Protein AF-A0A377LV24-F1 (afdb_monomer_lite)

Foldseek 3Di:
DDEDEEAEEAEEDEAEAVGEYEYHPLDAYEYEYAEEYEYYAAGEYEKEDELVLGIHAYHYAAEYEYDLNYEYEYDYPDDPVSHDAFRKHWHYFHNNFYHDDYVFYDYPDPFKDWTWDDDRGTIMIGIGGDPPPPPPVPDDDDDDPDDDDDDDDDDDDDDDDDDDDDDDDDDDDDDDDDDDDDDDDDDDDDDDDDDDDDDDDDDDDDDD

InterPro domains:
  IPR006315 Outer membrane autotransporter barrel domain [TIGR01414] (26-132)

Structure (mmCIF, N/CA/C/O backbone):
data_AF-A0A377LV24-F1
#
_entry.id   AF-A0A377LV24-F1
#
loop_
_atom_site.group_PDB
_atom_site.id
_atom_site.type_symbol
_atom_site.label_atom_id
_atom_site.label_alt_id
_atom_site.label_comp_id
_atom_site.label_asym_id
_atom_site.label_entity_id
_atom_site.label_seq_id
_atom_site.pdbx_PDB_ins_code
_atom_site.Cartn_x
_atom_site.Cartn_y
_atom_site.Cartn_z
_atom_site.occupancy
_atom_site.B_iso_or_equiv
_atom_site.auth_seq_id
_atom_site.auth_comp_id
_atom_site.auth_asym_id
_atom_site.auth_atom_id
_atom_site.pdbx_PDB_model_num
ATOM 1 N N . MET A 1 1 ? 16.898 10.326 4.734 1.00 45.00 1 MET A N 1
ATOM 2 C CA . MET A 1 1 ? 15.987 9.263 4.260 1.00 45.00 1 MET A CA 1
ATOM 3 C C . MET A 1 1 ? 15.078 9.883 3.214 1.00 45.00 1 MET A C 1
ATOM 5 O O . MET A 1 1 ? 14.599 10.981 3.460 1.00 45.00 1 MET A O 1
ATOM 9 N N . ALA A 1 2 ? 14.928 9.274 2.038 1.00 41.06 2 ALA A N 1
ATOM 10 C CA . ALA A 1 2 ? 14.055 9.804 0.990 1.00 41.06 2 ALA A CA 1
ATOM 11 C C . ALA A 1 2 ? 12.658 9.187 1.145 1.00 41.06 2 ALA A C 1
ATOM 13 O O . ALA A 1 2 ? 12.525 7.968 1.090 1.00 41.06 2 ALA A O 1
ATOM 14 N N . ARG A 1 3 ? 11.644 10.030 1.363 1.00 51.06 3 ARG A N 1
ATOM 15 C CA . ARG A 1 3 ? 10.220 9.673 1.339 1.00 51.06 3 ARG A CA 1
ATOM 16 C C . ARG A 1 3 ? 9.642 10.255 0.058 1.00 51.06 3 ARG A C 1
ATOM 18 O O . ARG A 1 3 ? 9.762 11.456 -0.168 1.00 51.06 3 ARG A O 1
ATOM 25 N N . TRP A 1 4 ? 9.083 9.415 -0.802 1.00 56.03 4 TRP A N 1
ATOM 26 C CA . TRP A 1 4 ? 8.354 9.878 -1.981 1.00 56.03 4 TRP A CA 1
ATOM 27 C C . TRP A 1 4 ? 6.870 9.790 -1.655 1.00 56.03 4 TRP A C 1
ATOM 29 O O . TRP A 1 4 ? 6.354 8.683 -1.496 1.00 56.03 4 TRP A O 1
ATOM 39 N N . GLY A 1 5 ? 6.215 10.946 -1.518 1.00 51.44 5 GLY A N 1
ATOM 40 C CA . GLY A 1 5 ? 4.785 10.999 -1.258 1.00 51.44 5 GLY A CA 1
ATOM 41 C C . GLY A 1 5 ? 4.054 12.185 -1.860 1.00 51.44 5 GLY A C 1
ATOM 42 O O . GLY A 1 5 ? 4.668 13.181 -2.236 1.00 51.44 5 GLY A O 1
ATOM 43 N N . GLY A 1 6 ? 2.746 11.995 -2.041 1.00 59.97 6 GLY A N 1
ATOM 44 C CA . GLY A 1 6 ? 1.822 12.905 -2.717 1.00 59.97 6 GLY A CA 1
ATOM 45 C C . GLY A 1 6 ? 0.811 12.167 -3.605 1.00 59.97 6 GLY A C 1
ATOM 46 O O . GLY A 1 6 ? 0.878 10.951 -3.782 1.00 59.97 6 GLY A O 1
ATOM 47 N N . ASN A 1 7 ? -0.135 12.908 -4.179 1.00 65.25 7 ASN A N 1
ATOM 48 C CA . ASN A 1 7 ? -0.947 12.440 -5.303 1.00 65.25 7 ASN A CA 1
ATOM 49 C C . ASN A 1 7 ? -0.174 12.715 -6.589 1.00 65.25 7 ASN A C 1
ATOM 51 O O . ASN A 1 7 ? 0.230 13.853 -6.828 1.00 65.25 7 ASN A O 1
ATOM 55 N N . GLY A 1 8 ? 0.070 11.707 -7.422 1.00 83.25 8 GLY A N 1
ATOM 56 C CA . GLY A 1 8 ? 0.962 11.941 -8.551 1.00 83.25 8 GLY A CA 1
ATOM 57 C C . GLY A 1 8 ? 1.169 10.769 -9.483 1.00 83.25 8 GLY A C 1
ATOM 58 O O . GLY A 1 8 ? 0.679 9.662 -9.276 1.00 83.25 8 GLY A O 1
ATOM 59 N N . THR A 1 9 ? 1.904 11.041 -10.556 1.00 90.19 9 THR A N 1
ATOM 60 C CA . THR A 1 9 ? 2.308 10.024 -11.519 1.00 90.19 9 THR A CA 1
ATOM 61 C C . THR A 1 9 ? 3.822 9.941 -11.594 1.00 90.19 9 THR A C 1
ATOM 63 O O . THR A 1 9 ? 4.492 10.935 -11.859 1.00 90.19 9 THR A O 1
ATOM 66 N N . LEU A 1 10 ? 4.346 8.738 -11.405 1.00 92.38 10 LEU A N 1
ATOM 67 C CA . LEU A 1 10 ? 5.753 8.402 -11.524 1.00 92.38 10 LEU A CA 1
ATOM 68 C C . LEU A 1 10 ? 5.986 7.572 -12.793 1.00 92.38 10 LEU A C 1
ATOM 70 O O . LEU A 1 10 ? 5.065 7.000 -13.387 1.00 92.38 10 LEU A O 1
ATOM 74 N N . GLY A 1 11 ? 7.241 7.535 -13.235 1.00 94.00 11 GLY A N 1
ATOM 75 C CA . GLY A 1 11 ? 7.679 6.691 -14.343 1.00 94.00 11 GLY A CA 1
ATOM 76 C C . GLY A 1 11 ? 7.869 5.239 -13.904 1.00 94.00 11 GLY A C 1
ATOM 77 O O . GLY A 1 11 ? 6.938 4.578 -13.451 1.00 94.00 11 GLY A O 1
ATOM 78 N N . GLN A 1 12 ? 9.092 4.741 -14.077 1.00 93.00 12 GLN A N 1
ATOM 79 C CA . GLN A 1 12 ? 9.548 3.538 -13.381 1.00 93.00 12 GLN A CA 1
ATOM 80 C C . GLN A 1 12 ? 10.025 3.918 -11.978 1.00 93.00 12 GLN A C 1
ATOM 82 O O . GLN A 1 12 ? 10.535 5.025 -11.784 1.00 93.00 12 GLN A O 1
ATOM 87 N N . THR A 1 13 ? 9.865 3.036 -11.000 1.00 97.12 13 THR A N 1
ATOM 88 C CA . THR A 1 13 ? 10.289 3.319 -9.624 1.00 97.12 13 THR A CA 1
ATOM 89 C C . THR A 1 13 ? 10.838 2.070 -8.963 1.00 97.12 13 THR A C 1
ATOM 91 O O . THR A 1 13 ? 10.290 0.977 -9.104 1.00 97.12 13 THR A O 1
ATOM 94 N N . GLU A 1 14 ? 11.924 2.259 -8.226 1.00 97.88 14 GLU A N 1
ATOM 95 C CA . GLU A 1 14 ? 12.573 1.224 -7.436 1.00 97.88 14 GLU A CA 1
ATOM 96 C C . GLU A 1 14 ? 12.726 1.740 -6.013 1.00 97.88 14 GLU A C 1
ATOM 98 O O . GLU A 1 14 ? 13.299 2.806 -5.784 1.00 97.88 14 GLU A O 1
ATOM 103 N N . ILE A 1 15 ? 12.188 0.988 -5.062 1.00 98.25 15 ILE A N 1
ATOM 104 C CA . ILE A 1 15 ? 12.326 1.259 -3.641 1.00 98.25 15 ILE A CA 1
ATOM 105 C C . ILE A 1 15 ? 13.432 0.347 -3.139 1.00 98.25 15 ILE A C 1
ATOM 107 O O . ILE A 1 15 ? 13.252 -0.862 -2.999 1.00 98.25 15 ILE A O 1
ATOM 111 N N . LEU A 1 16 ? 14.608 0.936 -2.947 1.00 98.12 16 LEU A N 1
ATOM 112 C CA . LEU A 1 16 ? 15.784 0.231 -2.449 1.00 98.12 16 LEU A CA 1
ATOM 113 C C . LEU A 1 16 ? 15.611 -0.143 -0.972 1.00 98.12 16 LEU A C 1
ATOM 115 O O . LEU A 1 16 ? 14.723 0.368 -0.289 1.00 98.12 16 LEU A O 1
ATOM 119 N N . SER A 1 17 ? 16.493 -1.006 -0.466 1.00 98.00 17 SER A N 1
ATOM 120 C CA . SER A 1 17 ? 16.500 -1.389 0.949 1.00 98.00 17 SER A CA 1
ATOM 121 C C . SER A 1 17 ? 16.605 -0.149 1.847 1.00 98.00 17 SER A C 1
ATOM 123 O O . SER A 1 17 ? 17.440 0.725 1.614 1.00 98.00 17 SER A O 1
ATOM 125 N N . GLY A 1 18 ? 15.748 -0.061 2.862 1.00 97.44 18 GLY A N 1
ATOM 126 C CA . GLY A 1 18 ? 15.576 1.104 3.734 1.00 97.44 18 GLY A CA 1
ATOM 127 C C . GLY A 1 18 ? 14.787 2.263 3.110 1.00 97.44 18 GLY A C 1
ATOM 128 O O . GLY A 1 18 ? 14.579 3.282 3.766 1.00 97.44 18 GLY A O 1
ATOM 129 N N . GLY A 1 19 ? 14.368 2.146 1.849 1.00 97.81 19 GLY A N 1
ATOM 130 C CA . GLY A 1 19 ? 13.558 3.133 1.141 1.00 97.81 19 GLY A CA 1
ATOM 131 C C . GLY A 1 19 ? 12.071 3.011 1.464 1.00 97.81 19 GLY A C 1
ATOM 132 O O . GLY A 1 19 ? 11.582 1.923 1.771 1.00 97.81 19 GLY A O 1
ATOM 133 N N . HIS A 1 20 ? 11.361 4.134 1.351 1.00 96.94 20 HIS A N 1
ATOM 134 C CA . HIS A 1 20 ? 9.932 4.248 1.632 1.00 96.94 20 HIS A CA 1
ATOM 135 C C . HIS A 1 20 ? 9.178 4.856 0.443 1.00 96.94 20 HIS A C 1
ATOM 137 O O . HIS A 1 20 ? 9.627 5.842 -0.150 1.00 96.94 20 HIS A O 1
ATOM 143 N N . ILE A 1 21 ? 8.001 4.308 0.148 1.00 96.19 21 ILE A N 1
ATOM 144 C CA . ILE A 1 21 ? 6.989 4.915 -0.725 1.00 96.19 21 ILE A CA 1
ATOM 145 C C . ILE A 1 21 ? 5.695 5.105 0.068 1.00 96.19 21 ILE A C 1
ATOM 147 O O . ILE A 1 21 ? 5.279 4.189 0.772 1.00 96.19 21 ILE A O 1
ATOM 151 N N . SER A 1 22 ? 5.078 6.282 -0.034 1.00 95.44 22 SER A N 1
ATOM 152 C CA . SER A 1 22 ? 3.886 6.662 0.736 1.00 95.44 22 SER A CA 1
ATOM 153 C C . SER A 1 22 ? 3.000 7.564 -0.119 1.00 95.44 22 SER A C 1
ATOM 155 O O . SER A 1 22 ? 3.385 8.701 -0.373 1.00 95.44 22 SER A O 1
ATOM 157 N N . PRO A 1 23 ? 1.853 7.111 -0.638 1.00 94.56 23 PRO A N 1
ATOM 158 C CA . PRO A 1 23 ? 0.904 8.008 -1.290 1.00 94.56 23 PRO A CA 1
ATOM 159 C C . PRO A 1 23 ? 0.408 9.116 -0.337 1.00 94.56 23 PRO A C 1
ATOM 161 O O . PRO A 1 23 ? 0.536 9.013 0.872 1.00 94.56 23 PRO A O 1
ATOM 164 N N . GLY A 1 24 ? -0.083 10.231 -0.888 1.00 84.88 24 GLY A N 1
ATOM 165 C CA . GLY A 1 24 ? -0.930 11.175 -0.134 1.00 84.88 24 GLY A CA 1
ATOM 166 C C . GLY A 1 24 ? -0.295 12.109 0.911 1.00 84.88 24 GLY A C 1
ATOM 167 O O . GLY A 1 24 ? -0.964 13.034 1.347 1.00 84.88 24 GLY A O 1
ATOM 168 N N . ASP A 1 25 ? 0.992 11.969 1.235 1.00 79.38 25 ASP A N 1
ATOM 169 C CA . ASP A 1 25 ? 1.725 12.853 2.171 1.00 79.38 25 ASP A CA 1
ATOM 170 C C . ASP A 1 25 ? 1.091 13.001 3.577 1.00 79.38 25 ASP A C 1
ATOM 172 O O . ASP A 1 25 ? 1.167 14.058 4.199 1.00 79.38 25 ASP A O 1
ATOM 176 N N . GLY A 1 26 ? 0.525 11.921 4.123 1.00 78.38 26 GLY A N 1
ATOM 177 C CA . GLY A 1 26 ? -0.108 11.908 5.452 1.00 78.38 26 GLY A CA 1
ATOM 178 C C . GLY A 1 26 ? -1.630 12.070 5.436 1.00 78.38 26 GLY A C 1
ATOM 179 O O . GLY A 1 26 ? -2.246 12.098 6.500 1.00 78.38 26 GLY A O 1
ATOM 180 N N . ASP A 1 27 ? -2.217 12.161 4.245 1.00 88.88 27 ASP A N 1
ATOM 181 C CA . ASP A 1 27 ? -3.638 11.977 3.969 1.00 88.88 27 ASP A CA 1
ATOM 182 C C . ASP A 1 27 ? -3.813 10.826 2.972 1.00 88.88 27 ASP A C 1
ATOM 184 O O . ASP A 1 27 ? -2.852 10.359 2.368 1.00 88.88 27 ASP A O 1
ATOM 188 N N . ILE A 1 28 ? -5.057 10.411 2.725 1.00 95.06 28 ILE A N 1
ATOM 189 C CA . ILE A 1 28 ? -5.337 9.418 1.685 1.00 95.06 28 ILE A CA 1
ATOM 190 C C . ILE A 1 28 ? -4.927 9.938 0.305 1.00 95.06 28 ILE A C 1
ATOM 192 O O . ILE A 1 28 ? -5.484 10.923 -0.195 1.00 95.06 28 ILE A O 1
ATOM 196 N N . GLY A 1 29 ? -4.042 9.206 -0.363 1.00 95.69 29 GLY A N 1
ATOM 197 C CA . GLY A 1 29 ? -3.617 9.524 -1.713 1.00 95.69 29 GLY A CA 1
ATOM 198 C C . GLY A 1 29 ? -3.417 8.347 -2.652 1.00 95.69 29 GLY A C 1
ATOM 199 O O . GLY A 1 29 ? -3.637 7.175 -2.359 1.00 95.69 29 GLY A O 1
ATOM 200 N N . THR A 1 30 ? -3.032 8.676 -3.878 1.00 96.31 30 THR A N 1
ATOM 201 C CA . THR A 1 30 ? -2.788 7.707 -4.941 1.00 96.31 30 THR A CA 1
ATOM 202 C C . THR A 1 30 ? -1.553 8.088 -5.743 1.00 96.31 30 THR A C 1
ATOM 204 O O . THR A 1 30 ? -1.465 9.187 -6.297 1.00 96.31 30 THR A O 1
ATOM 207 N N . LEU A 1 31 ? -0.621 7.144 -5.869 1.00 96.38 31 LEU A N 1
ATOM 208 C CA . LEU A 1 31 ? 0.496 7.238 -6.805 1.00 96.38 31 LEU A CA 1
ATOM 209 C C . LEU A 1 31 ? 0.271 6.277 -7.969 1.00 96.38 31 LEU A C 1
ATOM 211 O O . LEU A 1 31 ? 0.108 5.071 -7.789 1.00 96.38 31 LEU A O 1
ATOM 215 N N . THR A 1 32 ? 0.287 6.820 -9.183 1.00 96.94 32 THR A N 1
ATOM 216 C CA . THR A 1 32 ? 0.242 6.034 -10.419 1.00 96.94 32 THR A CA 1
ATOM 217 C C . THR A 1 32 ? 1.653 5.824 -10.953 1.00 96.94 32 THR A C 1
ATOM 219 O O . THR A 1 32 ? 2.391 6.786 -11.133 1.00 96.94 32 THR A O 1
ATOM 222 N N . LEU A 1 33 ? 2.032 4.592 -11.272 1.00 97.50 33 LEU A N 1
ATOM 223 C CA . LEU A 1 33 ? 3.308 4.258 -11.894 1.00 97.50 33 LEU A CA 1
ATOM 224 C C . LEU A 1 33 ? 3.073 3.835 -13.337 1.00 97.50 33 LEU A C 1
ATOM 226 O O . LEU A 1 33 ? 2.450 2.811 -13.609 1.00 97.50 33 LEU A O 1
ATOM 230 N N . LYS A 1 34 ? 3.580 4.630 -14.285 1.00 95.88 34 LYS A N 1
ATOM 231 C CA . LYS A 1 34 ? 3.351 4.402 -15.722 1.00 95.88 34 LYS A CA 1
ATOM 232 C C . LYS A 1 34 ? 4.082 3.180 -16.272 1.00 95.88 34 LYS A C 1
ATOM 234 O O . LYS A 1 34 ? 3.763 2.730 -17.369 1.00 95.88 34 LYS A O 1
ATOM 239 N N . ARG A 1 35 ? 5.092 2.683 -15.554 1.00 97.06 35 ARG A N 1
ATOM 240 C CA . ARG A 1 35 ? 5.875 1.503 -15.933 1.00 97.06 35 ARG A CA 1
ATOM 241 C C . ARG A 1 35 ? 5.851 0.493 -14.790 1.00 97.06 35 ARG A C 1
ATOM 243 O O . ARG A 1 35 ? 4.773 0.080 -14.389 1.00 97.06 35 ARG A O 1
ATOM 250 N N . TYR A 1 36 ? 7.008 0.074 -14.295 1.00 97.50 36 TYR A N 1
ATOM 251 C CA . TYR A 1 36 ? 7.116 -0.940 -13.253 1.00 97.50 36 TYR A CA 1
ATOM 252 C C . TYR A 1 36 ? 7.362 -0.326 -11.871 1.00 97.50 36 TYR A C 1
ATOM 254 O O . TYR A 1 36 ? 7.835 0.810 -11.756 1.00 97.50 36 TYR A O 1
ATOM 262 N N . LEU A 1 37 ? 7.082 -1.129 -10.845 1.00 98.69 37 LEU A N 1
ATOM 263 C CA . LEU A 1 37 ? 7.430 -0.872 -9.450 1.00 98.69 37 LEU A CA 1
ATOM 264 C C . LEU A 1 37 ? 8.251 -2.043 -8.909 1.00 98.69 37 LEU A C 1
ATOM 266 O O . LEU A 1 37 ? 7.769 -3.172 -8.942 1.00 98.69 37 LEU A O 1
ATOM 270 N N . ASN A 1 38 ? 9.437 -1.781 -8.365 1.00 98.69 38 ASN A N 1
ATOM 271 C CA . ASN A 1 38 ? 10.241 -2.809 -7.704 1.00 98.69 38 ASN A CA 1
ATOM 272 C C . ASN A 1 38 ? 10.474 -2.456 -6.232 1.00 98.69 38 ASN A C 1
ATOM 274 O O . ASN A 1 38 ? 11.026 -1.400 -5.936 1.00 98.69 38 ASN A O 1
ATOM 278 N N . PHE A 1 39 ? 10.112 -3.360 -5.326 1.00 98.81 39 PHE A N 1
ATOM 279 C CA . PHE A 1 39 ? 10.547 -3.340 -3.929 1.00 98.81 39 PHE A CA 1
ATOM 280 C C . PHE A 1 39 ? 11.765 -4.249 -3.780 1.00 98.81 39 PHE A C 1
ATOM 282 O O . PHE A 1 39 ? 11.680 -5.455 -4.019 1.00 98.81 39 PHE A O 1
ATOM 289 N N . ILE A 1 40 ? 12.904 -3.671 -3.406 1.00 98.50 40 ILE A N 1
ATOM 290 C CA . ILE A 1 40 ? 14.204 -4.345 -3.361 1.00 98.50 40 ILE A CA 1
ATOM 291 C C . ILE A 1 40 ? 14.676 -4.425 -1.908 1.00 98.50 40 ILE A C 1
ATOM 293 O O . ILE A 1 40 ? 14.671 -3.424 -1.194 1.00 98.50 40 ILE A O 1
ATOM 297 N N . GLY A 1 41 ? 15.105 -5.616 -1.477 1.00 98.12 41 GLY A N 1
ATOM 298 C CA . GLY A 1 41 ? 15.544 -5.868 -0.101 1.00 98.12 41 GLY A CA 1
ATOM 299 C C . GLY A 1 41 ? 14.478 -5.503 0.936 1.00 98.12 41 GLY A C 1
ATOM 300 O O . GLY A 1 41 ? 13.277 -5.610 0.681 1.00 98.12 41 GLY A O 1
ATOM 301 N N . GLU A 1 42 ? 14.915 -5.042 2.107 1.00 98.38 42 GLU A N 1
ATOM 302 C CA . GLU A 1 42 ? 14.019 -4.564 3.164 1.00 98.38 42 GLU A CA 1
ATOM 303 C C . GLU A 1 42 ? 13.548 -3.134 2.865 1.00 98.38 42 GLU A C 1
ATOM 305 O O . GLU A 1 42 ? 14.060 -2.160 3.409 1.00 98.38 42 GLU A O 1
ATOM 310 N N . SER A 1 43 ? 12.601 -3.005 1.941 1.00 98.69 43 SER A N 1
ATOM 311 C CA . SER A 1 43 ? 11.935 -1.748 1.573 1.00 98.69 43 SER A CA 1
ATOM 312 C C . SER A 1 43 ? 10.545 -1.637 2.208 1.00 98.69 43 SER A C 1
ATOM 314 O O . SER A 1 43 ? 9.970 -2.633 2.657 1.00 98.69 43 SER A O 1
ATOM 316 N N . PHE A 1 44 ? 9.994 -0.423 2.247 1.00 98.44 44 PHE A N 1
ATOM 317 C CA . PHE A 1 44 ? 8.751 -0.128 2.957 1.00 98.44 44 PHE A CA 1
ATOM 318 C C . PHE A 1 44 ? 7.705 0.535 2.060 1.00 98.44 44 PHE A C 1
ATOM 320 O O . PHE A 1 44 ? 7.991 1.485 1.328 1.00 98.44 44 PHE A O 1
ATOM 327 N N . TYR A 1 45 ? 6.474 0.036 2.153 1.00 98.31 45 TYR A N 1
ATOM 328 C CA . TYR A 1 45 ? 5.279 0.701 1.648 1.00 98.31 45 TYR A CA 1
ATOM 329 C C . TYR A 1 45 ? 4.482 1.240 2.840 1.00 98.31 45 TYR A C 1
ATOM 331 O O . TYR A 1 45 ? 3.906 0.459 3.598 1.00 98.31 45 TYR A O 1
ATOM 339 N N . ASP A 1 46 ? 4.477 2.558 3.018 1.00 98.00 46 ASP A N 1
ATOM 340 C CA . ASP A 1 46 ? 3.662 3.227 4.028 1.00 98.00 46 ASP A CA 1
ATOM 341 C C . ASP A 1 46 ? 2.259 3.483 3.463 1.00 98.00 46 ASP A C 1
ATOM 343 O O . ASP A 1 46 ? 2.111 4.065 2.388 1.00 98.00 46 ASP A O 1
ATOM 347 N N . VAL A 1 47 ? 1.246 3.011 4.184 1.00 98.19 47 VAL A N 1
ATOM 348 C CA . VAL A 1 47 ? -0.165 3.065 3.804 1.00 98.19 47 VAL A CA 1
ATOM 349 C C . VAL A 1 47 ? -0.944 3.773 4.894 1.00 98.19 47 VAL A C 1
ATOM 351 O O . VAL A 1 47 ? -1.015 3.282 6.024 1.00 98.19 47 VAL A O 1
ATOM 354 N N . ASP A 1 48 ? -1.618 4.849 4.528 1.00 97.75 48 ASP A N 1
ATOM 355 C CA . ASP A 1 48 ? -2.616 5.487 5.365 1.00 97.75 48 ASP A CA 1
ATOM 356 C C . ASP A 1 48 ? -4.016 4.912 5.064 1.00 97.75 48 ASP A C 1
ATOM 358 O O . ASP A 1 48 ? -4.392 4.683 3.908 1.00 97.75 48 ASP A O 1
ATOM 362 N N . ILE A 1 49 ? -4.795 4.624 6.114 1.00 98.00 49 ILE A N 1
ATOM 363 C CA . ILE A 1 49 ? -6.183 4.143 6.020 1.00 98.00 49 ILE A CA 1
ATOM 364 C C . ILE A 1 49 ? -7.143 5.050 6.788 1.00 98.00 49 ILE A C 1
ATOM 366 O O . ILE A 1 49 ? -6.817 5.562 7.859 1.00 98.00 49 ILE A O 1
ATOM 370 N N . ALA A 1 50 ? -8.355 5.187 6.257 1.00 97.06 50 ALA A N 1
ATOM 371 C CA . ALA A 1 50 ? -9.462 5.908 6.868 1.00 97.06 50 ALA A CA 1
ATOM 372 C C . ALA A 1 50 ? -10.591 4.942 7.273 1.00 97.06 50 ALA A C 1
ATOM 374 O O . ALA A 1 50 ? -10.796 3.871 6.686 1.00 97.06 50 ALA A O 1
ATOM 375 N N . GLY A 1 51 ? -11.352 5.309 8.300 1.00 95.94 51 GLY A N 1
ATOM 376 C CA . GLY A 1 51 ? -12.474 4.522 8.815 1.00 95.94 51 GLY A CA 1
ATOM 377 C C . GLY A 1 51 ? -13.669 4.464 7.858 1.00 95.94 51 GLY A C 1
ATOM 378 O O . GLY A 1 51 ? -14.507 3.570 7.961 1.00 95.94 51 GLY A O 1
ATOM 379 N N . ASP A 1 52 ? -13.725 5.369 6.880 1.00 94.81 52 ASP A N 1
ATOM 380 C CA . ASP A 1 52 ? -14.727 5.367 5.808 1.00 94.81 52 ASP A CA 1
ATOM 381 C C . ASP A 1 52 ? -14.458 4.323 4.702 1.00 94.81 52 ASP A C 1
ATOM 383 O O . ASP A 1 52 ? -15.270 4.170 3.789 1.00 94.81 52 ASP A O 1
ATOM 387 N N . GLY A 1 53 ? -13.354 3.573 4.801 1.00 95.75 53 GLY A N 1
ATOM 388 C CA . GLY A 1 53 ? -12.971 2.535 3.844 1.00 95.75 53 GLY A CA 1
ATOM 389 C C . GLY A 1 53 ? -12.012 3.009 2.751 1.00 95.75 53 GLY A C 1
ATOM 390 O O . GLY A 1 53 ? -11.627 2.204 1.903 1.00 95.75 53 GLY A O 1
ATOM 391 N N . ARG A 1 54 ? -11.603 4.283 2.755 1.00 97.25 54 ARG A N 1
ATOM 392 C CA . ARG A 1 54 ? -10.546 4.776 1.867 1.00 97.25 54 ARG A CA 1
ATOM 393 C C . ARG A 1 54 ? -9.159 4.422 2.402 1.00 97.25 54 ARG A C 1
ATOM 395 O O . ARG A 1 54 ? -8.945 4.304 3.607 1.00 97.25 54 ARG A O 1
ATOM 402 N N . SER A 1 55 ? -8.213 4.269 1.488 1.00 98.12 55 SER A N 1
ATOM 403 C CA . SER A 1 55 ? -6.805 4.009 1.783 1.00 98.12 55 SER A CA 1
ATOM 404 C C . SER A 1 55 ? -5.921 4.590 0.699 1.00 98.12 55 SER A C 1
ATOM 406 O O . SER A 1 55 ? -6.376 4.807 -0.431 1.00 98.12 55 SER A O 1
ATOM 408 N N . ASP A 1 56 ? -4.647 4.743 1.032 1.00 98.12 56 ASP A N 1
ATOM 409 C CA . ASP A 1 56 ? -3.603 4.945 0.046 1.00 98.12 56 ASP A CA 1
ATOM 410 C C . ASP A 1 56 ? -3.611 3.865 -1.035 1.00 98.12 56 ASP A C 1
ATOM 412 O O . ASP A 1 56 ? -3.888 2.690 -0.775 1.00 98.12 56 ASP A O 1
ATOM 416 N N . GLN A 1 57 ? -3.281 4.279 -2.259 1.00 98.00 57 GLN A N 1
ATOM 417 C CA . GLN A 1 57 ? -3.217 3.400 -3.424 1.00 98.00 57 GLN A CA 1
ATOM 418 C C . GLN A 1 57 ? -1.908 3.562 -4.192 1.00 98.00 57 GLN A C 1
ATOM 420 O O . GLN A 1 57 ? -1.496 4.668 -4.554 1.00 98.00 57 GLN A O 1
ATOM 425 N N . LEU A 1 58 ? -1.325 2.431 -4.565 1.00 98.50 58 LEU A N 1
ATOM 426 C CA . LEU A 1 58 ? -0.359 2.324 -5.647 1.00 98.50 58 LEU A CA 1
ATOM 427 C C . LEU A 1 58 ? -1.039 1.700 -6.870 1.00 98.50 58 LEU A C 1
ATOM 429 O O . LEU A 1 58 ? -1.478 0.550 -6.838 1.00 98.50 58 LEU A O 1
ATOM 433 N N . LEU A 1 59 ? -1.113 2.457 -7.964 1.00 98.25 59 LEU A N 1
ATOM 434 C CA . LEU A 1 59 ? -1.667 2.004 -9.241 1.00 98.25 59 LEU A CA 1
ATOM 435 C C . LEU A 1 59 ? -0.540 1.830 -10.257 1.00 98.25 59 LEU A C 1
ATOM 437 O O . LEU A 1 59 ? -0.025 2.806 -10.797 1.00 98.25 59 LEU A O 1
ATOM 441 N N . VAL A 1 60 ? -0.140 0.595 -10.533 1.00 98.62 60 VAL A N 1
ATOM 442 C CA . VAL A 1 60 ? 0.981 0.276 -11.423 1.00 98.62 60 VAL A CA 1
ATOM 443 C C . VAL A 1 60 ? 0.444 -0.197 -12.773 1.00 98.62 60 VAL A C 1
ATOM 445 O O . VAL A 1 60 ? -0.277 -1.186 -12.863 1.00 98.62 60 VAL A O 1
ATOM 448 N N . LEU A 1 61 ? 0.783 0.514 -13.849 1.00 97.94 61 LEU A N 1
ATOM 449 C CA . LEU A 1 61 ? 0.349 0.149 -15.204 1.00 97.94 61 LEU A CA 1
ATOM 450 C C . LEU A 1 61 ? 1.170 -1.003 -15.800 1.00 97.94 61 LEU A C 1
ATOM 452 O O . LEU A 1 61 ? 0.707 -1.673 -16.720 1.00 97.94 61 LEU A O 1
ATOM 456 N N . GLY A 1 62 ? 2.393 -1.212 -15.314 1.00 97.88 62 GLY A N 1
ATOM 457 C CA . GLY A 1 62 ? 3.245 -2.347 -15.658 1.00 97.88 62 GLY A CA 1
ATOM 458 C C . GLY A 1 62 ? 3.230 -3.432 -14.585 1.00 97.88 62 GLY A C 1
ATOM 459 O O . GLY A 1 62 ? 2.257 -3.579 -13.856 1.00 97.88 62 GLY A O 1
ATOM 460 N N . LYS A 1 63 ? 4.316 -4.207 -14.517 1.00 98.50 63 LYS A N 1
ATOM 461 C CA . LYS A 1 63 ? 4.517 -5.277 -13.531 1.00 98.50 63 LYS A CA 1
ATOM 462 C C . LYS A 1 63 ? 5.045 -4.712 -12.210 1.00 98.50 63 LYS A C 1
ATOM 464 O O . LYS A 1 63 ? 5.847 -3.773 -12.214 1.00 98.50 63 LYS A O 1
ATOM 469 N N . THR A 1 64 ? 4.655 -5.327 -11.099 1.00 98.88 64 THR A N 1
ATOM 470 C CA . THR A 1 64 ? 5.244 -5.075 -9.780 1.00 98.88 64 THR A CA 1
ATOM 471 C C . THR A 1 64 ? 6.070 -6.272 -9.325 1.00 98.88 64 THR A C 1
ATOM 473 O O . THR A 1 64 ? 5.590 -7.401 -9.373 1.00 98.88 64 THR A O 1
ATOM 476 N N . THR A 1 65 ? 7.295 -6.026 -8.862 1.00 98.88 65 THR A N 1
ATOM 477 C CA . THR A 1 65 ? 8.157 -7.051 -8.255 1.00 98.88 65 THR A CA 1
ATOM 478 C C . THR A 1 65 ? 8.358 -6.732 -6.779 1.00 98.88 65 THR A C 1
ATOM 480 O O . THR A 1 65 ? 8.717 -5.602 -6.443 1.00 98.88 65 THR A O 1
ATOM 483 N N . ILE A 1 66 ? 8.137 -7.705 -5.897 1.00 98.88 66 ILE A N 1
ATOM 484 C CA . ILE A 1 66 ? 8.190 -7.518 -4.447 1.00 98.88 66 ILE A CA 1
ATOM 485 C C . ILE A 1 66 ? 9.201 -8.477 -3.823 1.00 98.88 66 ILE A C 1
ATOM 487 O O . ILE A 1 66 ? 9.042 -9.696 -3.881 1.00 98.88 66 ILE A O 1
ATOM 491 N N . SER A 1 67 ? 10.235 -7.925 -3.187 1.0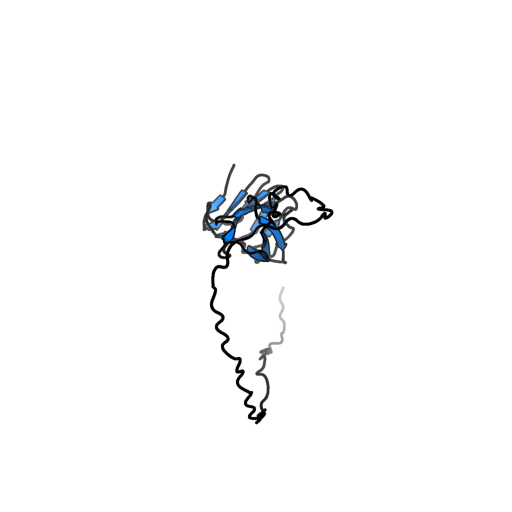0 98.75 67 SER A N 1
ATOM 492 C CA . SER A 1 67 ? 11.130 -8.699 -2.328 1.00 98.75 67 SER A CA 1
ATOM 493 C C . SER A 1 67 ? 10.373 -9.285 -1.132 1.00 98.75 67 SER A C 1
ATOM 495 O O . SER A 1 67 ? 9.611 -8.586 -0.468 1.00 98.75 67 SER A O 1
ATOM 497 N N . ASN A 1 68 ? 10.677 -10.535 -0.779 1.00 98.44 68 ASN A N 1
ATOM 498 C CA . ASN A 1 68 ? 10.156 -11.201 0.420 1.00 98.44 68 ASN A CA 1
ATOM 499 C C . ASN A 1 68 ? 10.642 -10.588 1.751 1.00 98.44 68 ASN A C 1
ATOM 501 O O . ASN A 1 68 ? 10.274 -11.085 2.812 1.00 98.44 68 ASN A O 1
ATOM 505 N N . GLN A 1 69 ? 11.473 -9.543 1.707 1.00 98.56 69 GLN A N 1
ATOM 506 C CA . GLN A 1 69 ? 11.888 -8.744 2.863 1.00 98.56 69 GLN A CA 1
ATOM 507 C C . GLN A 1 69 ? 11.139 -7.407 2.958 1.00 98.56 69 GLN A C 1
ATOM 509 O O . GLN A 1 69 ? 11.205 -6.751 3.998 1.00 98.56 69 GLN A O 1
ATOM 514 N N . ALA A 1 70 ? 10.426 -6.999 1.903 1.00 98.81 70 ALA A N 1
ATOM 515 C CA . ALA A 1 70 ? 9.675 -5.753 1.885 1.00 98.81 70 ALA A CA 1
ATOM 516 C C . ALA A 1 70 ? 8.452 -5.836 2.807 1.00 98.81 70 ALA A C 1
ATOM 518 O O . ALA A 1 70 ? 7.804 -6.882 2.904 1.00 98.81 70 ALA A O 1
ATOM 519 N N . LYS A 1 71 ? 8.108 -4.735 3.476 1.00 98.69 71 LYS A N 1
ATOM 520 C CA . LYS A 1 71 ? 7.038 -4.685 4.486 1.00 98.69 71 LYS A CA 1
ATOM 521 C C . LYS A 1 71 ? 6.049 -3.565 4.189 1.00 98.69 71 LYS A C 1
ATOM 523 O O . LYS A 1 71 ? 6.430 -2.500 3.709 1.00 98.69 71 LYS A O 1
ATOM 528 N N . VAL A 1 72 ? 4.789 -3.791 4.547 1.00 98.75 72 VAL A N 1
ATOM 529 C CA . VAL A 1 72 ? 3.761 -2.742 4.566 1.00 98.75 72 VAL A CA 1
ATOM 530 C C . VAL A 1 72 ? 3.674 -2.165 5.977 1.00 98.75 72 VAL A C 1
ATOM 532 O O . VAL A 1 72 ? 3.581 -2.919 6.945 1.00 98.75 72 VAL A O 1
ATOM 535 N N . GLN A 1 73 ? 3.698 -0.843 6.113 1.00 98.38 73 GLN A N 1
ATOM 536 C CA . GLN A 1 73 ? 3.466 -0.147 7.378 1.00 98.38 73 GLN A CA 1
ATOM 537 C C . GLN A 1 73 ? 2.147 0.613 7.300 1.00 98.38 73 GLN A C 1
ATOM 539 O O . GLN A 1 73 ? 1.948 1.392 6.378 1.00 98.38 73 GLN A O 1
ATOM 544 N N . VAL A 1 74 ? 1.259 0.409 8.267 1.00 98.25 74 VAL A N 1
ATOM 545 C CA . VAL A 1 74 ? -0.105 0.947 8.220 1.00 98.25 74 VAL A CA 1
ATOM 546 C C . VAL A 1 74 ? -0.296 2.028 9.276 1.00 98.25 74 VAL A C 1
ATOM 548 O O . VAL A 1 74 ? -0.084 1.769 10.465 1.00 98.25 74 VAL A O 1
ATOM 551 N N . THR A 1 75 ? -0.746 3.207 8.856 1.00 97.38 75 THR A N 1
ATOM 552 C CA . THR A 1 75 ? -1.195 4.300 9.727 1.00 97.38 75 THR A CA 1
ATOM 553 C C . THR A 1 75 ? -2.717 4.407 9.665 1.00 97.38 75 THR A C 1
ATOM 555 O O . THR A 1 75 ? -3.310 4.406 8.592 1.00 97.38 75 THR A O 1
ATOM 558 N N . ALA A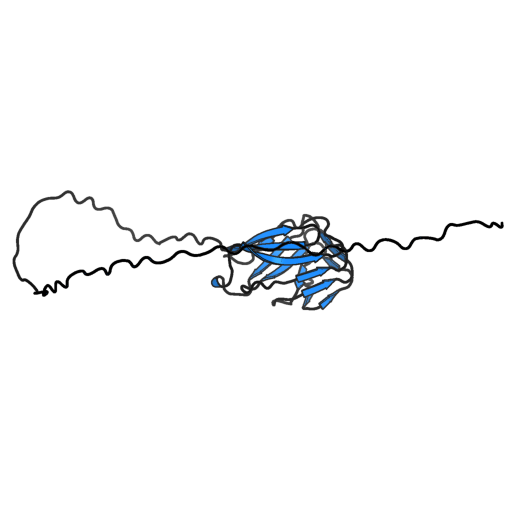 1 76 ? -3.363 4.516 10.822 1.00 96.62 76 ALA A N 1
ATOM 559 C CA . ALA A 1 76 ? -4.793 4.786 10.928 1.00 96.62 76 ALA A CA 1
ATOM 560 C C . ALA A 1 76 ? -5.009 6.296 11.116 1.00 96.62 76 ALA A C 1
ATOM 562 O O . ALA A 1 76 ? -4.486 6.851 12.081 1.00 96.62 76 ALA A O 1
ATOM 563 N N . LEU A 1 77 ? -5.760 6.943 10.219 1.00 95.81 77 LEU A N 1
ATOM 564 C CA . LEU A 1 77 ? -5.988 8.396 10.242 1.00 95.81 77 LEU A CA 1
ATOM 565 C C . LEU A 1 77 ? -7.146 8.815 11.161 1.00 95.81 77 LEU A C 1
ATOM 567 O O . LEU A 1 77 ? -7.093 9.861 11.803 1.00 95.81 77 LEU A O 1
ATOM 571 N N . ASP A 1 78 ? -8.184 7.984 11.250 1.00 96.06 78 ASP A N 1
ATOM 572 C CA . ASP A 1 78 ? -9.384 8.254 12.049 1.00 96.06 78 ASP A CA 1
ATOM 573 C C . ASP A 1 78 ? -9.338 7.652 13.470 1.00 96.06 78 ASP A C 1
ATOM 575 O O . ASP A 1 78 ? -8.517 6.772 13.752 1.00 96.06 78 ASP A O 1
ATOM 579 N N . PRO A 1 79 ? -10.250 8.054 14.380 1.00 93.75 79 PRO A N 1
ATOM 580 C CA . PRO A 1 79 ? -10.429 7.398 15.675 1.00 93.75 79 PRO A CA 1
ATOM 581 C C . PRO A 1 79 ? -10.739 5.898 15.556 1.00 93.75 79 PRO A C 1
ATOM 583 O O . PRO A 1 79 ? -11.398 5.455 14.616 1.00 93.75 79 PRO A O 1
ATOM 586 N N . GLN A 1 80 ? -10.345 5.114 16.568 1.00 90.94 80 GLN A N 1
ATOM 587 C CA . GLN A 1 80 ? -10.537 3.653 16.603 1.00 90.94 80 GLN A CA 1
ATOM 588 C C . GLN A 1 80 ? -11.980 3.221 16.290 1.00 90.94 80 GLN A C 1
ATOM 590 O O . GLN A 1 80 ? -12.192 2.243 15.575 1.00 90.94 80 GLN A O 1
ATOM 595 N N . THR A 1 81 ? -12.970 3.950 16.810 1.00 92.38 81 THR A N 1
ATOM 596 C CA . THR A 1 81 ? -14.400 3.639 16.665 1.00 92.38 81 THR A CA 1
ATOM 597 C C . THR A 1 81 ? -14.901 3.703 15.222 1.00 92.38 81 THR A C 1
ATOM 599 O O . THR A 1 81 ? -15.975 3.174 14.936 1.00 92.38 81 THR A O 1
ATOM 602 N N . SER A 1 82 ? -14.142 4.320 14.315 1.00 95.81 82 SER A N 1
ATOM 603 C CA . SER A 1 82 ? -14.485 4.419 12.896 1.00 95.81 82 SER A CA 1
ATOM 604 C C . SER A 1 82 ? -14.160 3.143 12.111 1.00 95.81 82 SER A C 1
ATOM 606 O O . SER A 1 82 ? -14.759 2.903 11.066 1.00 95.81 82 SER A O 1
ATOM 608 N N . TYR A 1 83 ? -13.243 2.302 12.597 1.00 96.31 83 TYR A N 1
ATOM 609 C CA . TYR A 1 83 ? -12.805 1.099 11.885 1.00 96.31 83 TYR A CA 1
ATOM 610 C C . TYR A 1 83 ? -13.714 -0.097 12.144 1.00 96.31 83 TYR A C 1
ATOM 612 O O . TYR A 1 83 ? -14.280 -0.249 13.222 1.00 96.31 83 TYR A O 1
ATOM 620 N N . LYS A 1 84 ? -13.821 -1.005 11.173 1.00 96.06 84 LYS A N 1
ATOM 621 C CA . LYS A 1 84 ? -14.658 -2.208 11.276 1.00 96.06 84 LYS A CA 1
ATOM 622 C C . LYS A 1 84 ? -13.814 -3.457 11.068 1.00 96.06 84 LYS A C 1
ATOM 624 O O . LYS A 1 84 ? -13.078 -3.549 10.090 1.00 96.06 84 LYS A O 1
ATOM 629 N N . THR A 1 85 ? -13.943 -4.432 11.964 1.00 96.38 85 THR A N 1
ATOM 630 C CA . THR A 1 85 ? -13.291 -5.736 11.795 1.00 96.38 85 THR A CA 1
ATOM 631 C C . THR A 1 85 ? -13.757 -6.405 10.505 1.00 96.38 85 THR A C 1
ATOM 633 O O . THR A 1 85 ? -14.950 -6.428 10.206 1.00 96.38 85 THR A O 1
ATOM 636 N N . GLY A 1 86 ? -12.808 -6.937 9.735 1.00 95.56 86 GLY A N 1
ATOM 637 C CA . GLY A 1 86 ? -13.044 -7.529 8.420 1.00 95.56 86 GLY A CA 1
ATOM 638 C C . GLY A 1 86 ? -13.100 -6.516 7.273 1.00 95.56 86 GLY A C 1
ATOM 639 O O . GLY A 1 86 ? -13.200 -6.930 6.117 1.00 95.56 86 GLY A O 1
ATOM 640 N N . GLN A 1 87 ? -13.009 -5.206 7.547 1.00 97.75 87 GLN A N 1
ATOM 641 C CA . GLN A 1 87 ? -12.907 -4.202 6.490 1.00 97.75 87 GLN A CA 1
ATOM 642 C C . GLN A 1 87 ? -11.633 -4.445 5.677 1.00 97.75 87 GLN A C 1
ATOM 644 O O . GLN A 1 87 ? -10.552 -4.676 6.223 1.00 97.75 87 GLN A O 1
ATOM 649 N N . SER A 1 88 ? -11.795 -4.417 4.358 1.00 98.00 88 SER A N 1
ATOM 650 C CA . SER A 1 88 ? -10.712 -4.594 3.397 1.00 98.00 88 SER A CA 1
ATOM 651 C C . SER A 1 88 ? -10.455 -3.289 2.654 1.00 98.00 88 SER A C 1
ATOM 653 O O . SER A 1 88 ? -11.399 -2.555 2.351 1.00 98.00 88 SER A O 1
ATOM 655 N N . TYR A 1 89 ? -9.188 -3.045 2.348 1.00 98.50 89 TYR A N 1
ATOM 656 C CA . TYR A 1 89 ? -8.674 -1.883 1.643 1.00 98.50 89 TYR A CA 1
ATOM 657 C C . TYR A 1 89 ? -7.787 -2.380 0.509 1.00 98.50 89 TYR A C 1
ATOM 659 O O . TYR A 1 89 ? -6.778 -3.037 0.761 1.00 98.50 89 TYR A O 1
ATOM 667 N N . ARG A 1 90 ? -8.129 -2.080 -0.744 1.00 98.50 90 ARG A N 1
ATOM 668 C CA . ARG A 1 90 ? -7.164 -2.252 -1.837 1.00 98.50 90 ARG A CA 1
ATOM 669 C C . ARG A 1 90 ? -6.001 -1.307 -1.558 1.00 98.50 90 ARG A C 1
ATOM 671 O O . ARG A 1 90 ? -6.271 -0.174 -1.210 1.00 98.50 90 ARG A O 1
ATOM 678 N N . ILE A 1 91 ? -4.748 -1.731 -1.667 1.00 98.69 91 ILE A N 1
ATOM 679 C CA . ILE A 1 91 ? -3.602 -0.818 -1.462 1.00 98.69 91 ILE A CA 1
ATOM 680 C C . ILE A 1 91 ? -2.658 -0.808 -2.664 1.00 98.69 91 ILE A C 1
ATOM 682 O O . ILE A 1 91 ? -2.012 0.188 -2.960 1.00 98.69 91 ILE A O 1
ATOM 686 N N . LEU A 1 92 ? -2.610 -1.898 -3.425 1.00 98.81 92 LEU A N 1
ATOM 687 C CA . LEU A 1 92 ? -1.793 -2.004 -4.628 1.00 98.81 92 LEU A CA 1
ATOM 688 C C . LEU A 1 92 ? -2.607 -2.691 -5.717 1.00 98.81 92 LEU A C 1
ATOM 690 O O . LEU A 1 92 ? -3.188 -3.745 -5.470 1.00 98.81 92 LEU A O 1
ATOM 694 N N . THR A 1 93 ? -2.619 -2.122 -6.919 1.00 98.81 93 THR A N 1
ATOM 695 C CA . THR A 1 93 ? -3.088 -2.788 -8.143 1.00 98.81 93 THR A CA 1
ATOM 696 C C . THR A 1 93 ? -1.993 -2.692 -9.202 1.00 98.81 93 THR A C 1
ATOM 698 O O . THR A 1 93 ? -1.388 -1.633 -9.361 1.00 98.81 93 THR A O 1
ATOM 701 N N . SER A 1 94 ? -1.731 -3.783 -9.920 1.00 98.69 94 SER A N 1
ATOM 702 C CA . SER A 1 94 ? -0.670 -3.892 -10.919 1.00 98.69 94 SER A CA 1
ATOM 703 C C . SER A 1 94 ? -1.174 -4.587 -12.182 1.00 98.69 94 SER A C 1
ATOM 705 O O . SER A 1 94 ? -1.392 -5.798 -12.196 1.00 98.69 94 SER A O 1
ATOM 707 N N . ASN A 1 95 ? -1.351 -3.831 -13.268 1.00 98.50 95 ASN A N 1
ATOM 708 C CA . ASN A 1 95 ? -1.922 -4.348 -14.518 1.00 98.50 95 ASN A CA 1
ATOM 709 C C . ASN A 1 95 ? -1.024 -5.396 -15.196 1.00 98.50 95 ASN A C 1
ATOM 711 O O . ASN A 1 95 ? -1.516 -6.259 -15.918 1.00 98.50 95 ASN A O 1
ATOM 715 N N . GLY A 1 96 ? 0.293 -5.321 -14.983 1.00 98.06 96 GLY A N 1
ATOM 716 C CA . GLY A 1 96 ? 1.261 -6.314 -15.455 1.00 98.06 96 GLY A CA 1
ATOM 717 C C . GLY A 1 96 ? 1.437 -7.505 -14.509 1.00 98.06 96 GLY A C 1
ATOM 718 O O . GLY A 1 96 ? 2.334 -8.317 -14.736 1.00 98.06 96 GLY A O 1
ATOM 719 N N . GLY A 1 97 ? 0.615 -7.595 -13.460 1.00 98.62 97 GLY A N 1
ATOM 720 C CA . GLY A 1 97 ? 0.694 -8.612 -12.421 1.00 98.62 97 GLY A CA 1
ATOM 721 C C . GLY A 1 97 ? 1.747 -8.320 -11.353 1.00 98.62 97 GLY A C 1
ATOM 722 O O . GLY A 1 97 ? 2.584 -7.419 -11.478 1.00 98.62 97 GLY A O 1
ATOM 723 N N . ILE A 1 98 ? 1.697 -9.114 -10.288 1.00 98.88 98 ILE A N 1
ATOM 724 C CA . ILE A 1 98 ? 2.617 -9.043 -9.155 1.00 98.88 98 ILE A CA 1
ATOM 725 C C . ILE A 1 98 ? 3.466 -10.312 -9.110 1.00 98.88 98 ILE A C 1
ATOM 727 O O . ILE A 1 98 ? 2.951 -11.424 -9.215 1.00 98.88 98 ILE A O 1
ATOM 731 N N . ASP A 1 99 ? 4.770 -10.134 -8.941 1.00 98.75 99 ASP A N 1
ATOM 732 C CA . ASP A 1 99 ? 5.741 -11.205 -8.738 1.00 98.75 99 ASP A CA 1
ATOM 733 C C . ASP A 1 99 ? 6.437 -11.031 -7.389 1.00 98.75 99 ASP A C 1
ATOM 735 O O . ASP A 1 99 ? 6.878 -9.932 -7.044 1.00 98.75 99 ASP A O 1
ATOM 739 N N . GLY A 1 100 ? 6.504 -12.109 -6.614 1.00 98.44 100 GLY A N 1
ATOM 740 C CA . GLY A 1 100 ? 6.840 -12.060 -5.195 1.00 98.44 100 GLY A CA 1
ATOM 741 C C . GLY A 1 100 ? 5.697 -11.536 -4.318 1.00 98.44 100 GLY A C 1
ATOM 742 O O . GLY A 1 100 ? 4.558 -11.385 -4.760 1.00 98.44 100 GLY A O 1
ATOM 743 N N . GLN A 1 101 ? 5.999 -11.300 -3.043 1.00 98.44 101 GLN A N 1
ATOM 744 C CA . GLN A 1 101 ? 5.023 -10.920 -2.018 1.00 98.44 101 GLN A CA 1
ATOM 745 C C . GLN A 1 101 ? 5.707 -10.185 -0.865 1.00 98.44 101 GLN A C 1
ATOM 747 O O . GLN A 1 101 ? 6.876 -10.443 -0.572 1.00 98.44 101 GLN A O 1
ATOM 752 N N . PHE A 1 102 ? 4.974 -9.296 -0.193 1.00 98.75 102 PHE A N 1
ATOM 753 C CA . PHE A 1 102 ? 5.469 -8.643 1.019 1.00 98.75 102 PHE A CA 1
ATOM 754 C C . PHE A 1 102 ? 5.680 -9.674 2.137 1.00 98.75 102 PHE A C 1
ATOM 756 O O . PHE A 1 102 ? 4.928 -10.642 2.254 1.00 98.75 102 PHE A O 1
ATOM 763 N N . ALA A 1 103 ? 6.659 -9.427 3.006 1.00 98.38 103 ALA A N 1
ATOM 764 C CA . ALA A 1 103 ? 6.898 -10.223 4.208 1.00 98.38 103 ALA A CA 1
ATOM 765 C C . ALA A 1 103 ? 5.693 -10.202 5.168 1.00 98.38 103 ALA A C 1
ATOM 767 O 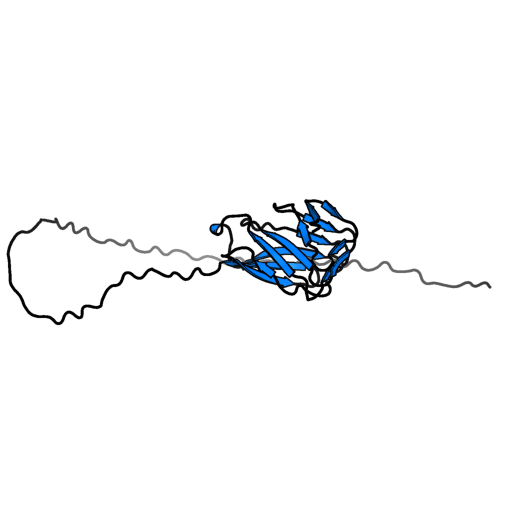O . ALA A 1 103 ? 5.454 -11.158 5.901 1.00 98.38 103 ALA A O 1
ATOM 768 N N . GLY A 1 104 ? 4.949 -9.093 5.176 1.00 98.06 104 GLY A N 1
ATOM 769 C CA . GLY A 1 104 ? 3.769 -8.885 6.004 1.00 98.06 104 GLY A CA 1
ATOM 770 C C . GLY A 1 104 ? 3.402 -7.407 6.127 1.00 98.06 104 GLY A C 1
ATOM 771 O O . GLY A 1 104 ? 4.061 -6.535 5.549 1.00 98.06 104 GLY A O 1
ATOM 772 N N . ALA A 1 105 ? 2.352 -7.139 6.904 1.00 98.19 105 ALA A N 1
ATOM 773 C CA . ALA A 1 105 ? 1.947 -5.796 7.299 1.00 98.19 105 ALA A CA 1
ATOM 774 C C . ALA A 1 105 ? 2.193 -5.568 8.793 1.00 98.19 105 ALA A C 1
ATOM 776 O O . ALA A 1 105 ? 2.033 -6.476 9.608 1.00 98.19 105 ALA A O 1
ATOM 777 N N . ILE A 1 106 ? 2.562 -4.340 9.142 1.00 97.75 106 ILE A N 1
ATOM 778 C CA . ILE A 1 106 ? 2.777 -3.883 10.512 1.00 97.75 106 ILE A CA 1
ATOM 779 C C . ILE A 1 106 ? 1.857 -2.690 10.751 1.00 97.75 106 ILE A C 1
ATOM 781 O O . ILE A 1 106 ? 1.945 -1.680 10.055 1.00 97.75 106 ILE A O 1
ATOM 785 N N . SER A 1 107 ? 0.984 -2.797 11.748 1.00 97.06 107 SER A N 1
ATOM 786 C CA . SER A 1 107 ? 0.130 -1.693 12.184 1.00 97.06 107 SER A CA 1
ATOM 787 C C . SER A 1 107 ? 0.899 -0.770 13.128 1.00 97.06 107 SER A C 1
ATOM 789 O O . SER A 1 107 ? 1.485 -1.238 14.104 1.00 97.06 107 SER A O 1
ATOM 791 N N . LYS A 1 108 ? 0.868 0.543 12.872 1.00 95.50 108 LYS A N 1
ATOM 792 C CA . LYS A 1 108 ? 1.323 1.576 13.823 1.00 95.50 108 LYS A CA 1
ATOM 793 C C . LYS A 1 108 ? 0.264 1.876 14.893 1.00 95.50 108 LYS A C 1
ATOM 795 O O . LYS A 1 108 ? 0.545 2.588 15.853 1.00 95.50 108 LYS A O 1
ATOM 800 N N . SER A 1 109 ? -0.948 1.336 14.745 1.00 93.31 109 SER A N 1
ATOM 801 C CA . SER A 1 109 ? -2.029 1.476 15.720 1.00 93.31 109 SER A CA 1
ATOM 802 C C . SER A 1 109 ? -1.932 0.418 16.818 1.00 93.31 109 SER A C 1
ATOM 804 O O . SER A 1 109 ? -1.753 -0.773 16.557 1.00 93.31 109 SER A O 1
ATOM 806 N N . ALA A 1 110 ? -2.146 0.840 18.065 1.00 92.19 110 ALA A N 1
ATOM 807 C CA . ALA A 1 110 ? -2.238 -0.072 19.200 1.00 92.19 110 ALA A CA 1
ATOM 808 C C . ALA A 1 110 ? -3.480 -0.978 19.136 1.00 92.19 110 ALA A C 1
ATOM 810 O O . ALA A 1 110 ? -3.453 -2.054 19.727 1.00 92.19 110 ALA A O 1
ATOM 811 N N . PHE A 1 111 ? -4.521 -0.589 18.389 1.00 92.81 111 PHE A N 1
ATOM 812 C CA . PHE A 1 111 ? -5.854 -1.206 18.426 1.00 92.81 111 PHE A CA 1
ATOM 813 C C . PHE A 1 111 ? -6.234 -1.985 17.170 1.00 92.81 111 PHE A C 1
ATOM 815 O O . PHE A 1 111 ? -7.305 -2.583 17.140 1.00 92.81 111 PHE A O 1
ATOM 822 N N . LEU A 1 112 ? -5.404 -1.957 16.127 1.00 96.25 112 LEU A N 1
ATOM 823 C CA . LEU A 1 112 ? -5.688 -2.659 14.878 1.00 96.25 112 LEU A CA 1
ATOM 824 C C . LEU A 1 112 ? -4.661 -3.757 14.644 1.00 96.25 112 LEU A C 1
ATOM 826 O O . LEU A 1 112 ? -3.458 -3.487 14.635 1.00 96.25 112 LEU A O 1
ATOM 830 N N . ASP A 1 113 ? -5.161 -4.965 14.418 1.00 96.88 113 ASP A N 1
ATOM 831 C CA . ASP A 1 113 ? -4.441 -6.020 13.723 1.00 96.88 113 ASP A CA 1
ATOM 832 C C . ASP A 1 113 ? -4.629 -5.851 12.216 1.00 96.88 113 ASP A C 1
ATOM 834 O O . ASP A 1 113 ? -5.676 -5.399 11.740 1.00 96.88 113 ASP A O 1
ATOM 838 N N . VAL A 1 114 ? -3.592 -6.209 11.463 1.00 98.00 114 VAL A N 1
ATOM 839 C CA . VAL A 1 114 ? -3.540 -6.060 10.010 1.00 98.00 114 VAL A CA 1
ATOM 840 C C . VAL A 1 114 ? -3.032 -7.338 9.365 1.00 98.00 114 VAL A C 1
ATOM 842 O O . VAL A 1 114 ? -2.131 -7.996 9.881 1.00 98.00 114 VAL A O 1
ATOM 845 N N . ALA A 1 115 ? -3.588 -7.669 8.207 1.00 98.25 115 ALA A N 1
ATOM 846 C CA . ALA A 1 115 ? -3.125 -8.774 7.383 1.00 98.25 115 ALA A CA 1
ATOM 847 C C . ALA A 1 115 ? -3.202 -8.401 5.902 1.00 98.25 115 ALA A C 1
ATOM 849 O O . ALA A 1 115 ? -4.005 -7.558 5.505 1.00 98.25 115 ALA A O 1
ATOM 850 N N . LEU A 1 116 ? -2.357 -9.034 5.089 1.00 98.56 116 LEU A N 1
ATOM 851 C CA . LEU A 1 116 ? -2.344 -8.847 3.642 1.00 98.56 116 LEU A CA 1
ATOM 852 C C . LEU A 1 116 ? -2.966 -10.055 2.955 1.00 98.56 116 LEU A C 1
ATOM 854 O O . LEU A 1 116 ? -2.669 -11.203 3.288 1.00 98.56 116 LEU A O 1
ATOM 858 N N . LYS A 1 117 ? -3.784 -9.778 1.947 1.00 98.44 117 LYS A N 1
ATOM 859 C CA . LYS A 1 117 ? -4.315 -10.756 1.011 1.00 98.44 117 LYS A CA 1
ATOM 860 C C . LYS A 1 117 ? -3.898 -10.343 -0.391 1.00 98.44 117 LYS A C 1
ATOM 862 O O . LYS A 1 117 ? -4.304 -9.297 -0.882 1.00 98.44 117 LYS A O 1
ATOM 867 N N . GLN A 1 118 ? -3.090 -11.173 -1.033 1.00 98.19 118 GLN A N 1
ATOM 868 C CA . GLN A 1 118 ? -2.582 -10.905 -2.372 1.00 98.19 118 GLN A CA 1
ATOM 869 C C . GLN A 1 118 ? -3.309 -11.768 -3.412 1.00 98.19 118 GLN A C 1
ATOM 871 O O . GLN A 1 118 ? -3.544 -12.958 -3.191 1.00 98.19 118 GLN A O 1
ATOM 876 N N . SER A 1 119 ? -3.672 -11.158 -4.539 1.00 98.19 119 SER A N 1
ATOM 877 C CA . SER A 1 119 ? -4.105 -11.820 -5.771 1.00 98.19 119 SER A CA 1
ATOM 878 C C . SER A 1 119 ? -2.984 -11.774 -6.818 1.00 98.19 119 SER A C 1
ATOM 880 O O . SER A 1 119 ? -1.863 -11.345 -6.551 1.00 98.19 119 SER A O 1
ATOM 882 N N . THR A 1 120 ? -3.282 -12.209 -8.041 1.00 98.06 120 THR A N 1
ATOM 883 C CA . THR A 1 120 ? -2.352 -12.141 -9.178 1.00 98.06 120 THR A CA 1
ATOM 884 C C . THR A 1 120 ? -1.914 -10.720 -9.541 1.00 98.06 120 THR A C 1
ATOM 886 O O . THR A 1 120 ? -0.841 -10.531 -10.107 1.00 98.06 120 THR A O 1
ATOM 889 N N . ASP A 1 121 ? -2.751 -9.728 -9.254 1.00 98.38 121 ASP A N 1
ATOM 890 C CA . ASP A 1 121 ? -2.654 -8.354 -9.751 1.00 98.38 121 ASP A CA 1
ATOM 891 C C . ASP A 1 121 ? -2.923 -7.300 -8.670 1.00 98.38 121 ASP A C 1
ATOM 893 O O . ASP A 1 121 ? -2.879 -6.104 -8.954 1.00 98.38 121 ASP A O 1
ATOM 897 N N . ALA A 1 122 ? -3.197 -7.708 -7.432 1.00 98.62 122 ALA A N 1
ATOM 898 C CA . ALA A 1 122 ? -3.529 -6.784 -6.366 1.00 98.62 122 ALA A CA 1
ATOM 899 C C . ALA A 1 122 ? -3.079 -7.255 -4.983 1.00 98.62 122 ALA A C 1
ATOM 901 O O . ALA A 1 122 ? -2.904 -8.445 -4.727 1.00 98.62 122 ALA A O 1
ATOM 902 N N . VAL A 1 123 ? -2.940 -6.294 -4.072 1.00 98.81 123 VAL A N 1
ATOM 903 C CA . VAL A 1 123 ? -2.785 -6.537 -2.635 1.00 98.81 123 VAL A CA 1
ATOM 904 C C . VAL A 1 123 ? -3.882 -5.779 -1.904 1.00 98.81 123 VAL A C 1
ATOM 906 O O . VAL A 1 123 ? -4.008 -4.559 -2.043 1.00 98.81 123 VAL A O 1
ATOM 909 N N . ASP A 1 124 ? -4.657 -6.521 -1.123 1.00 98.75 124 ASP A N 1
ATOM 910 C CA . ASP A 1 124 ? -5.663 -6.019 -0.202 1.00 98.75 124 ASP A CA 1
ATOM 911 C C . ASP A 1 124 ? -5.124 -6.096 1.232 1.00 98.75 124 ASP A C 1
ATOM 913 O O . ASP A 1 124 ? -4.573 -7.110 1.661 1.00 98.75 124 ASP A O 1
ATOM 917 N N . LEU A 1 125 ? -5.309 -5.025 1.991 1.00 98.75 125 LEU A N 1
ATOM 918 C CA . LEU A 1 125 ? -5.100 -4.963 3.427 1.00 98.75 125 LEU A CA 1
ATOM 919 C C . LEU A 1 125 ? -6.429 -5.245 4.129 1.00 98.75 125 LEU A C 1
ATOM 921 O O . LEU A 1 125 ? -7.422 -4.566 3.881 1.00 98.75 125 LEU A O 1
ATOM 925 N N . THR A 1 126 ? -6.451 -6.210 5.038 1.00 98.38 126 THR A N 1
ATOM 926 C CA . THR A 1 126 ? -7.602 -6.480 5.905 1.00 98.38 126 THR A CA 1
ATOM 927 C C . THR A 1 126 ? -7.279 -6.081 7.331 1.00 98.38 126 THR A C 1
ATOM 929 O O . THR A 1 126 ? -6.182 -6.379 7.808 1.00 98.38 126 THR A O 1
ATOM 932 N N . ILE A 1 127 ? -8.237 -5.466 8.019 1.00 98.00 127 ILE A N 1
ATOM 933 C CA . ILE A 1 127 ? -8.065 -5.051 9.412 1.00 98.00 127 ILE A CA 1
ATOM 934 C C . ILE A 1 127 ? -8.982 -5.823 10.358 1.00 98.00 127 ILE A C 1
ATOM 936 O O . ILE A 1 127 ? -10.092 -6.225 9.998 1.00 98.00 127 ILE A O 1
ATOM 940 N N . ALA A 1 128 ? -8.543 -5.963 11.600 1.00 96.62 128 ALA A N 1
ATOM 941 C CA . ALA A 1 128 ? -9.375 -6.369 12.721 1.00 96.62 128 ALA A CA 1
ATOM 942 C C . ALA A 1 128 ? -9.121 -5.432 13.900 1.00 96.62 128 ALA A C 1
ATOM 944 O O . ALA A 1 128 ? -7.977 -5.072 14.174 1.00 96.62 128 ALA A O 1
ATOM 945 N N . GLN A 1 129 ? -10.177 -5.023 14.601 1.00 95.31 129 GLN A N 1
ATOM 946 C CA . GLN A 1 129 ? -9.985 -4.396 15.902 1.00 95.31 129 GLN A CA 1
ATOM 947 C C . GLN A 1 129 ? -9.471 -5.452 16.876 1.00 95.31 129 GLN A C 1
ATOM 949 O O . GLN A 1 129 ? -10.034 -6.545 16.957 1.00 95.31 129 GLN A O 1
ATOM 954 N N . LYS A 1 130 ? -8.425 -5.113 17.623 1.00 92.50 130 LYS A N 1
ATOM 955 C CA . LYS A 1 130 ? -7.968 -5.933 18.737 1.00 92.50 130 LYS A CA 1
ATOM 956 C C . LYS A 1 130 ? -9.055 -5.942 19.794 1.00 92.50 130 LYS A C 1
ATOM 958 O O . LYS A 1 130 ? -9.581 -4.887 20.156 1.00 92.50 130 LYS A O 1
ATOM 963 N N . GLU A 1 131 ? -9.358 -7.119 20.321 1.00 78.81 131 GLU A N 1
ATOM 964 C CA . GLU A 1 131 ? -10.145 -7.195 21.539 1.00 78.81 131 GLU A CA 1
ATOM 965 C C . GLU A 1 131 ? -9.295 -6.601 22.661 1.00 78.81 131 GLU A C 1
ATOM 967 O O . GLU A 1 131 ? -8.335 -7.207 23.136 1.00 78.81 131 GLU A O 1
ATOM 972 N N . THR A 1 132 ? -9.617 -5.376 23.074 1.00 62.50 132 THR A N 1
ATOM 973 C CA . THR A 1 132 ? -9.206 -4.913 24.392 1.00 62.50 132 THR A CA 1
ATOM 974 C C . THR A 1 132 ? -9.909 -5.838 25.362 1.00 62.50 132 THR A C 1
ATOM 976 O O . THR A 1 132 ? -11.119 -5.705 25.560 1.00 62.50 132 THR A O 1
ATOM 979 N N . GLY A 1 133 ? -9.177 -6.827 25.881 1.00 52.59 133 GLY A N 1
ATOM 980 C CA . GLY A 1 133 ? -9.659 -7.689 26.945 1.00 52.59 133 GLY A CA 1
ATOM 981 C C . GLY A 1 133 ? -10.339 -6.797 27.967 1.00 52.59 133 GLY A C 1
ATOM 982 O O . GLY A 1 133 ? -9.725 -5.866 28.488 1.00 52.59 133 GLY A O 1
ATOM 983 N N . GLY A 1 134 ? -11.639 -7.008 28.153 1.00 46.66 134 GLY A N 1
ATOM 984 C CA . GLY A 1 134 ? -12.394 -6.352 29.198 1.00 46.66 134 GLY A CA 1
ATOM 985 C C . GLY A 1 134 ? -11.871 -6.873 30.521 1.00 46.66 134 GLY A C 1
ATOM 986 O O . GLY A 1 134 ? -12.480 -7.748 31.130 1.00 46.66 134 GLY A O 1
ATOM 987 N N . GLU A 1 135 ? -10.733 -6.353 30.964 1.00 47.34 135 GLU A N 1
ATOM 988 C CA . GLU A 1 135 ? -10.390 -6.372 32.365 1.00 47.34 135 GLU A CA 1
ATOM 989 C C . GLU A 1 135 ? -11.381 -5.407 33.007 1.00 47.34 135 GLU A C 1
ATOM 991 O O . GLU A 1 135 ? -11.164 -4.206 33.134 1.00 47.34 135 GLU A O 1
ATOM 996 N N . ASN A 1 136 ? -12.556 -5.946 33.339 1.00 45.88 136 ASN A N 1
ATOM 997 C CA . ASN A 1 136 ? -13.287 -5.454 34.486 1.00 45.88 136 ASN A CA 1
ATOM 998 C C . ASN A 1 136 ? -12.236 -5.372 35.602 1.00 45.88 136 ASN A C 1
ATOM 1000 O O . ASN A 1 136 ? -11.696 -6.427 35.953 1.00 45.88 136 ASN A O 1
ATOM 1004 N N . PRO A 1 137 ? -11.930 -4.198 36.182 1.00 47.06 137 PRO A N 1
ATOM 1005 C CA . PRO A 1 137 ? -11.332 -4.177 37.500 1.00 47.06 137 PRO A CA 1
ATOM 1006 C C . PRO A 1 137 ? -12.419 -4.735 38.416 1.00 47.06 137 PRO A C 1
ATOM 1008 O O . PRO A 1 137 ? -13.294 -4.015 38.895 1.00 47.06 137 PRO A O 1
ATOM 1011 N N . GLY A 1 138 ? -12.451 -6.065 38.514 1.00 39.94 138 GLY A N 1
ATOM 1012 C CA . GLY A 1 138 ? -13.372 -6.810 39.339 1.00 39.94 138 GLY A CA 1
ATOM 1013 C C . GLY A 1 138 ? -13.182 -6.306 40.750 1.00 39.94 138 GLY A C 1
ATOM 1014 O O . GLY A 1 138 ? -12.201 -6.651 41.402 1.00 39.94 138 GLY A O 1
ATOM 1015 N N . GLY A 1 139 ? -14.111 -5.451 41.175 1.00 38.97 139 GLY A N 1
ATOM 1016 C CA . GLY A 1 139 ? -14.266 -5.055 42.557 1.00 38.97 139 GLY A CA 1
ATOM 1017 C C . GLY A 1 139 ? -14.278 -6.322 43.392 1.00 38.97 139 GLY A C 1
ATOM 1018 O O . GLY A 1 139 ? -15.117 -7.206 43.208 1.00 38.97 139 GLY A O 1
ATOM 1019 N N . GLU A 1 140 ? -13.275 -6.411 44.246 1.00 41.66 140 GLU A N 1
ATOM 1020 C CA . GLU A 1 140 ? -13.097 -7.431 45.252 1.00 41.66 140 GLU A CA 1
ATOM 1021 C C . GLU A 1 140 ? -14.419 -7.607 46.011 1.00 41.66 140 GLU A C 1
ATOM 1023 O O . GLU A 1 140 ? -14.870 -6.717 46.730 1.00 41.66 140 GLU A O 1
ATOM 1028 N N . ASN A 1 141 ? -15.085 -8.741 45.807 1.00 40.91 141 ASN A N 1
ATOM 1029 C CA . ASN A 1 141 ? -16.235 -9.130 46.608 1.00 40.91 141 ASN A CA 1
ATOM 1030 C C . ASN A 1 141 ? -15.849 -10.442 47.298 1.00 40.91 141 ASN A C 1
ATOM 1032 O O . ASN A 1 141 ? -15.910 -11.503 46.667 1.00 40.91 141 ASN A O 1
ATOM 1036 N N . PRO A 1 142 ? -15.381 -10.408 48.560 1.00 43.91 142 PRO A N 1
ATOM 1037 C CA . PRO A 1 142 ? -15.033 -11.627 49.259 1.00 43.91 142 PRO A CA 1
ATOM 1038 C C . PRO A 1 142 ? -16.319 -12.404 49.539 1.00 43.91 142 PRO A C 1
ATOM 1040 O O . PRO A 1 142 ? -17.278 -11.902 50.127 1.00 43.91 142 PRO A O 1
ATOM 1043 N N . ALA A 1 143 ? -16.334 -13.658 49.097 1.00 33.59 143 ALA A N 1
ATOM 1044 C CA . ALA A 1 143 ? -17.401 -14.606 49.353 1.00 33.59 143 ALA A CA 1
ATOM 1045 C C . ALA A 1 143 ? -17.586 -14.825 50.867 1.00 33.59 143 ALA A C 1
ATOM 1047 O O . ALA A 1 143 ? -16.920 -15.664 51.474 1.00 33.59 143 ALA A O 1
ATOM 1048 N N . VAL A 1 144 ? -18.535 -14.119 51.484 1.00 34.66 144 VAL A N 1
ATOM 1049 C CA . VAL A 1 144 ? -19.046 -14.482 52.810 1.00 34.66 144 VAL A CA 1
ATOM 1050 C C . VAL A 1 144 ? -20.078 -15.596 52.638 1.00 34.66 144 VAL A C 1
ATOM 1052 O O . VAL A 1 144 ? -21.224 -15.383 52.245 1.00 34.66 144 VAL A O 1
ATOM 1055 N N . LYS A 1 145 ? -19.653 -16.822 52.960 1.00 33.47 145 LYS A N 1
ATOM 1056 C CA . LYS A 1 145 ? -20.544 -17.938 53.300 1.00 33.47 145 LYS A CA 1
ATOM 1057 C C . LYS A 1 145 ? -21.295 -17.594 54.588 1.00 33.47 145 LYS A C 1
ATOM 1059 O O . LYS A 1 145 ? -20.799 -17.860 55.681 1.00 33.47 145 LYS A O 1
ATOM 1064 N N . THR A 1 146 ? -22.512 -17.076 54.482 1.00 30.48 146 THR A N 1
ATOM 1065 C CA . THR A 1 146 ? -23.380 -16.923 55.657 1.00 30.48 146 THR A CA 1
ATOM 1066 C C . THR A 1 146 ? -24.087 -18.246 55.956 1.00 30.48 146 THR A C 1
ATOM 1068 O O . THR A 1 146 ? -25.110 -18.581 55.360 1.00 30.48 146 THR A O 1
ATOM 1071 N N . ARG A 1 147 ? -23.525 -19.022 56.893 1.00 35.97 147 ARG A N 1
ATOM 1072 C CA . ARG A 1 147 ? -24.259 -20.044 57.659 1.00 35.97 147 ARG A CA 1
ATOM 1073 C C . ARG A 1 147 ? -25.258 -19.327 58.573 1.00 35.97 147 ARG A C 1
ATOM 1075 O O . ARG A 1 147 ? -24.879 -18.408 59.291 1.00 35.97 147 ARG A O 1
ATOM 1082 N N . GLY A 1 148 ? -26.524 -19.730 58.518 1.00 30.06 148 GLY A N 1
ATOM 1083 C CA . GLY A 1 148 ? -27.609 -19.077 59.249 1.00 30.06 148 GLY A CA 1
ATOM 1084 C C . GLY A 1 148 ? -27.607 -19.340 60.754 1.00 30.06 148 GLY A C 1
ATOM 1085 O O . GLY A 1 148 ? -27.300 -20.452 61.167 1.00 30.06 148 GLY A O 1
ATOM 1086 N N . VAL A 1 149 ? -28.049 -18.342 61.533 1.00 33.12 149 VAL A N 1
ATOM 1087 C CA . VAL A 1 149 ? -28.705 -18.494 62.847 1.00 33.12 149 VAL A CA 1
ATOM 1088 C C . VAL A 1 149 ? -29.684 -17.322 63.089 1.00 33.12 149 VAL A C 1
ATOM 1090 O O . VAL A 1 149 ? -29.285 -16.171 63.190 1.00 33.12 149 VAL A O 1
ATOM 1093 N N . ARG A 1 150 ? -30.974 -17.678 63.143 1.00 31.36 150 ARG A N 1
ATOM 1094 C CA . ARG A 1 150 ? -32.078 -17.285 64.054 1.00 31.36 150 ARG A CA 1
ATOM 1095 C C . ARG A 1 150 ? -32.241 -15.835 64.605 1.00 31.36 150 ARG A C 1
ATOM 1097 O O . ARG A 1 150 ? -31.536 -15.433 65.516 1.00 31.36 150 ARG A O 1
ATOM 1104 N N . ILE A 1 151 ? -33.324 -15.191 64.129 1.00 34.00 151 ILE A N 1
ATOM 1105 C CA . ILE A 1 151 ? -34.389 -14.356 64.765 1.00 34.00 151 ILE A CA 1
ATOM 1106 C C . ILE A 1 151 ? -34.057 -13.479 65.995 1.00 34.00 151 ILE A C 1
ATOM 1108 O O . ILE A 1 151 ? -33.810 -14.035 67.060 1.00 34.00 151 ILE A O 1
ATOM 1112 N N . GLN A 1 152 ? -34.307 -12.160 65.891 1.00 30.73 152 GLN A N 1
ATOM 1113 C CA . GLN A 1 152 ? -35.128 -11.374 66.840 1.00 30.73 152 GLN A CA 1
ATOM 1114 C C . GLN A 1 152 ? -35.918 -10.279 66.091 1.00 30.73 152 GLN A C 1
ATOM 1116 O O . GLN A 1 152 ? -35.505 -9.795 65.041 1.00 30.73 152 GLN A O 1
ATOM 1121 N N . GLU A 1 153 ? -37.102 -9.991 66.619 1.00 41.44 153 GLU A N 1
ATOM 1122 C CA . GLU A 1 153 ? -38.226 -9.229 66.074 1.00 41.44 153 GLU A CA 1
ATOM 1123 C C . GLU A 1 153 ? -38.173 -7.773 66.571 1.00 41.44 153 GLU A C 1
ATOM 1125 O O . GLU A 1 153 ? -38.098 -7.560 67.777 1.00 41.44 153 GLU A O 1
ATOM 1130 N N . GLU A 1 154 ? -38.266 -6.769 65.689 1.00 38.72 154 GLU A N 1
ATOM 1131 C CA . GLU A 1 154 ? -38.619 -5.404 66.106 1.00 38.72 154 GLU A CA 1
ATOM 1132 C C . GLU A 1 154 ? -39.541 -4.717 65.083 1.00 38.72 154 GLU A C 1
ATOM 1134 O O . GLU A 1 154 ? -39.402 -4.838 63.866 1.00 38.72 154 GLU A O 1
ATOM 1139 N N . LYS A 1 155 ? -40.568 -4.069 65.635 1.00 28.09 155 LYS A N 1
ATOM 1140 C CA . LYS A 1 155 ? -41.788 -3.545 65.014 1.00 28.09 155 LYS A CA 1
ATOM 1141 C C . LYS A 1 155 ? -41.599 -2.159 64.379 1.00 28.09 155 LYS A C 1
ATOM 1143 O O . LYS A 1 155 ? -40.865 -1.332 64.901 1.00 28.09 155 LYS A O 1
ATOM 1148 N N . THR A 1 156 ? -42.511 -1.878 63.434 1.00 30.59 156 THR A N 1
ATOM 1149 C CA . THR A 1 156 ? -43.052 -0.578 62.935 1.00 30.59 156 THR A CA 1
ATOM 1150 C C . THR A 1 156 ? -42.514 -0.029 61.599 1.00 30.59 156 THR A C 1
ATOM 1152 O O . THR A 1 156 ? -41.350 -0.217 61.277 1.00 30.59 156 THR A O 1
ATOM 1155 N N . PRO A 1 157 ? -43.327 0.731 60.825 1.00 41.31 157 PRO A N 1
ATOM 1156 C CA . PRO A 1 157 ? -44.706 0.456 60.406 1.00 41.31 157 PRO A CA 1
ATOM 1157 C C . PRO A 1 157 ? -44.889 0.517 58.866 1.00 41.31 157 PRO A C 1
ATOM 1159 O O . PRO A 1 157 ? -44.044 0.984 58.110 1.00 41.31 157 PRO A O 1
ATOM 1162 N N . ALA A 1 158 ? -46.041 0.030 58.398 1.00 37.41 158 ALA A N 1
ATOM 1163 C CA . ALA A 1 158 ? -46.393 -0.121 56.987 1.00 37.41 158 ALA A CA 1
ATOM 1164 C C . ALA A 1 158 ? -46.535 1.210 56.216 1.00 37.41 158 ALA A C 1
ATOM 1166 O O . ALA A 1 158 ? -47.366 2.051 56.561 1.00 37.41 158 ALA A O 1
ATOM 1167 N N . VAL A 1 159 ? -45.831 1.331 55.084 1.00 37.78 159 VAL A N 1
ATOM 1168 C CA . VAL A 1 159 ? -46.134 2.320 54.036 1.00 37.78 159 VAL A CA 1
ATOM 1169 C C . VAL A 1 159 ? -47.074 1.685 53.009 1.00 37.78 159 VAL A C 1
ATOM 1171 O O . VAL A 1 159 ? -46.748 0.711 52.330 1.00 37.78 159 VAL A O 1
ATOM 1174 N N . LYS A 1 160 ? -48.287 2.240 52.924 1.00 37.81 160 LYS A N 1
ATOM 1175 C CA . LYS A 1 160 ? -49.356 1.850 51.997 1.00 37.81 160 LYS A CA 1
ATOM 1176 C C . LYS A 1 160 ? -48.906 2.030 50.546 1.00 37.81 160 LYS A C 1
ATOM 1178 O O . LYS A 1 160 ? -48.748 3.162 50.104 1.00 37.81 160 LYS A O 1
ATOM 1183 N N . THR A 1 161 ? -48.856 0.947 49.771 1.00 38.47 161 THR A N 1
ATOM 1184 C CA . THR A 1 161 ? -48.928 1.046 48.305 1.00 38.47 161 THR A CA 1
ATOM 1185 C C . THR A 1 161 ? -50.168 0.319 47.806 1.00 38.47 161 THR A C 1
ATOM 1187 O O . THR A 1 161 ? -50.335 -0.891 47.943 1.00 38.47 161 THR A O 1
ATOM 1190 N N . ARG A 1 162 ? -51.087 1.126 47.283 1.00 42.53 162 ARG A N 1
ATOM 1191 C CA . ARG A 1 162 ? -52.393 0.767 46.738 1.00 42.53 162 ARG A CA 1
ATOM 1192 C C . ARG A 1 162 ? -52.232 -0.186 45.549 1.00 42.53 162 ARG A C 1
ATOM 1194 O O . ARG A 1 162 ? -51.649 0.171 44.533 1.00 42.53 162 ARG A O 1
ATOM 1201 N N . VAL A 1 163 ? -52.807 -1.379 45.671 1.00 37.00 163 VAL A N 1
ATOM 1202 C CA . VAL A 1 163 ? -52.965 -2.348 44.580 1.00 37.00 163 VAL A CA 1
ATOM 1203 C C . VAL A 1 163 ? -53.958 -1.795 43.555 1.00 37.00 163 VAL A C 1
ATOM 1205 O O . VAL A 1 163 ? -55.136 -1.624 43.866 1.00 37.00 163 VAL A O 1
ATOM 1208 N N . VAL A 1 164 ? -53.512 -1.570 42.319 1.00 40.38 164 VAL A N 1
ATOM 1209 C CA . VAL A 1 164 ? -54.402 -1.434 41.157 1.00 40.38 164 VAL A CA 1
ATOM 1210 C C . VAL A 1 164 ? -54.215 -2.675 40.291 1.00 40.38 164 VAL A C 1
ATOM 1212 O O . VAL A 1 164 ? -53.240 -2.820 39.562 1.00 40.38 164 VAL A O 1
ATOM 1215 N N . ARG A 1 165 ? -55.154 -3.617 40.421 1.00 45.59 165 ARG A N 1
ATOM 1216 C CA . ARG A 1 165 ? -55.306 -4.752 39.506 1.00 45.59 165 ARG A CA 1
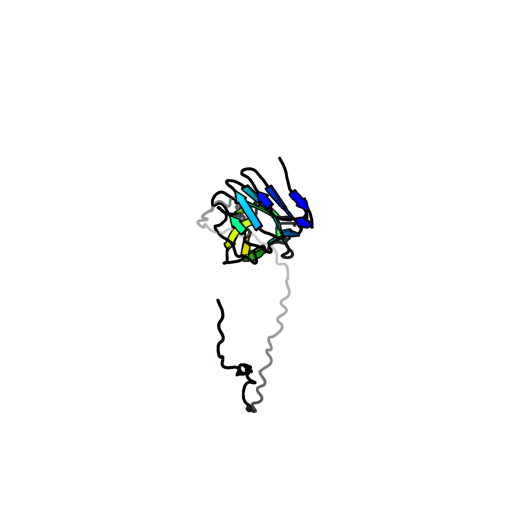ATOM 1217 C C . ARG A 1 165 ? -56.112 -4.279 38.302 1.00 45.59 165 ARG A C 1
ATOM 1219 O O . ARG A 1 165 ? -57.325 -4.119 38.420 1.00 45.59 165 ARG A O 1
ATOM 1226 N N . THR A 1 166 ? -55.479 -4.140 37.144 1.00 42.03 166 THR A N 1
ATOM 1227 C CA . THR A 1 166 ? -56.194 -3.985 35.870 1.00 42.03 166 THR A CA 1
ATOM 1228 C C . THR A 1 166 ? -55.999 -5.226 35.008 1.00 42.03 166 THR A C 1
ATOM 1230 O O . THR A 1 166 ? -54.907 -5.766 34.852 1.00 42.03 166 THR A O 1
ATOM 1233 N N . ARG A 1 167 ? -57.137 -5.746 34.551 1.00 50.00 167 ARG A N 1
ATOM 1234 C CA . ARG A 1 167 ? -57.329 -7.077 33.979 1.00 50.00 167 ARG A CA 1
ATOM 1235 C C . ARG A 1 167 ? -56.716 -7.199 32.581 1.00 50.00 167 ARG A C 1
ATOM 1237 O O . ARG A 1 167 ? -56.856 -6.310 31.749 1.00 50.00 167 ARG A O 1
ATOM 1244 N N . ARG A 1 168 ? -56.139 -8.376 32.314 1.00 47.28 168 ARG A N 1
ATOM 1245 C CA . ARG A 1 168 ? -55.766 -8.885 30.985 1.00 47.28 168 ARG A CA 1
ATOM 1246 C C . ARG A 1 168 ? -56.936 -8.811 29.997 1.00 47.28 168 ARG A C 1
ATOM 1248 O O . ARG A 1 168 ? -58.011 -9.322 30.309 1.00 47.28 168 ARG A O 1
ATOM 1255 N N . ARG A 1 169 ? -56.670 -8.369 28.762 1.00 46.56 169 ARG A N 1
ATOM 1256 C CA . ARG A 1 169 ? -57.356 -8.847 27.547 1.00 46.56 169 ARG A CA 1
ATOM 1257 C C . ARG A 1 169 ? -56.376 -8.909 26.368 1.00 46.56 169 ARG A C 1
ATOM 1259 O O . 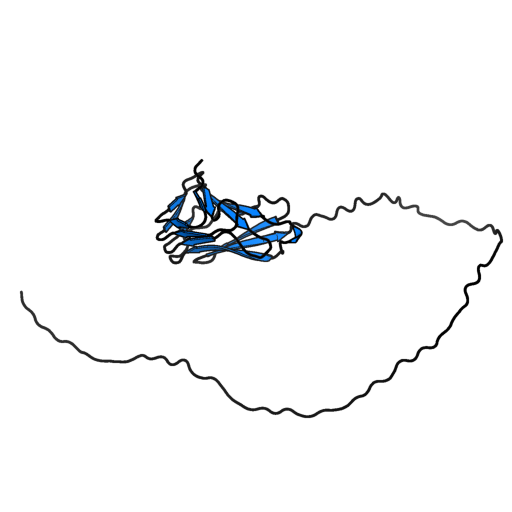ARG A 1 169 ? -55.847 -7.889 25.952 1.00 46.56 169 ARG A O 1
ATOM 1266 N N . LYS A 1 170 ? -56.147 -10.119 25.841 1.00 51.16 170 LYS A N 1
ATOM 1267 C CA . LYS A 1 170 ? -55.585 -10.354 24.499 1.00 51.16 170 LYS A CA 1
ATOM 1268 C C . LYS A 1 170 ? -56.722 -10.240 23.472 1.00 51.16 170 LYS A C 1
ATOM 1270 O O . LYS A 1 170 ? -57.765 -10.851 23.719 1.00 51.16 170 LYS A O 1
ATOM 1275 N N . PRO A 1 171 ? -56.544 -9.578 22.320 1.00 47.12 171 PRO A N 1
ATOM 1276 C CA . PRO A 1 171 ? -57.416 -9.787 21.175 1.00 47.12 171 PRO A CA 1
ATOM 1277 C C . PRO A 1 171 ? -56.935 -10.973 20.327 1.00 47.12 171 PRO A C 1
ATOM 1279 O O . PRO A 1 171 ? -55.741 -11.196 20.136 1.00 47.12 171 PRO A O 1
ATOM 1282 N N . ARG A 1 172 ? -57.920 -11.747 19.866 1.00 47.50 172 ARG A N 1
ATOM 1283 C CA . ARG A 1 172 ? -57.827 -12.923 18.997 1.00 47.50 172 ARG A CA 1
ATOM 1284 C C . ARG A 1 172 ? -57.386 -12.572 17.572 1.00 47.50 172 ARG A C 1
ATOM 1286 O O . ARG A 1 172 ? -57.694 -11.502 17.058 1.00 47.50 172 ARG A O 1
ATOM 1293 N N . GLN A 1 173 ? -56.762 -13.574 16.957 1.00 45.06 173 GLN A N 1
ATOM 1294 C CA . GLN A 1 173 ? -56.477 -13.745 15.533 1.00 45.06 173 GLN A CA 1
ATOM 1295 C C . GLN A 1 173 ? -57.653 -13.392 14.609 1.00 45.06 173 GLN A C 1
ATOM 1297 O O . GLN A 1 173 ? -58.810 -13.690 14.918 1.00 45.06 173 GLN A O 1
ATOM 1302 N N . ARG A 1 174 ? -57.322 -12.897 13.411 1.00 46.78 174 ARG A N 1
ATOM 1303 C CA . ARG A 1 174 ? -58.126 -13.101 12.202 1.00 46.78 174 ARG A CA 1
ATOM 1304 C C . ARG A 1 174 ? -57.259 -13.726 11.110 1.00 46.78 174 ARG A C 1
ATOM 1306 O O . ARG A 1 174 ? -56.237 -13.176 10.722 1.00 46.78 174 ARG A O 1
ATOM 1313 N N . GLN A 1 175 ? -57.711 -14.896 10.681 1.00 44.03 175 GLN A N 1
ATOM 1314 C CA . GLN A 1 175 ? -57.361 -15.635 9.471 1.00 44.03 175 GLN A CA 1
ATOM 1315 C C . GLN A 1 175 ? -58.168 -15.074 8.290 1.00 44.03 175 GLN A C 1
ATOM 1317 O O . GLN A 1 175 ? -59.336 -14.734 8.488 1.00 44.03 175 GLN A O 1
ATOM 1322 N N . ALA A 1 176 ? -57.552 -15.018 7.103 1.00 41.88 176 ALA A N 1
ATOM 1323 C CA . ALA A 1 176 ? -58.130 -14.918 5.747 1.00 41.88 176 ALA A CA 1
ATOM 1324 C C . ALA A 1 176 ? -57.052 -14.289 4.838 1.00 41.88 176 ALA A C 1
ATOM 1326 O O . ALA A 1 176 ? -56.521 -13.255 5.213 1.00 41.88 176 ALA A O 1
ATOM 1327 N N . ARG A 1 177 ? -56.680 -14.770 3.652 1.00 48.81 177 ARG A N 1
ATOM 1328 C CA . ARG A 1 177 ? -57.206 -15.777 2.723 1.00 48.81 177 ARG A CA 1
ATOM 1329 C C . ARG A 1 177 ? -56.073 -16.117 1.741 1.00 48.81 177 ARG A C 1
ATOM 1331 O O . ARG A 1 177 ? -55.225 -15.271 1.473 1.00 48.81 177 ARG A O 1
ATOM 1338 N N . ASP A 1 178 ? -56.137 -17.333 1.221 1.00 44.44 178 ASP A N 1
ATOM 1339 C CA . ASP A 1 178 ? -55.449 -17.823 0.027 1.00 44.44 178 ASP A CA 1
ATOM 1340 C C . ASP A 1 178 ? -55.755 -17.020 -1.252 1.00 44.44 178 ASP A C 1
ATOM 1342 O O . ASP A 1 178 ? -56.707 -16.236 -1.279 1.00 44.44 178 ASP A O 1
ATOM 1346 N N . PHE A 1 179 ? -54.983 -17.358 -2.300 1.00 46.44 179 PHE A N 1
ATOM 1347 C CA . PHE A 1 179 ? -55.165 -17.196 -3.761 1.00 46.44 179 PHE A CA 1
ATOM 1348 C C . PHE A 1 179 ? -54.213 -16.197 -4.456 1.00 46.44 179 PHE A C 1
ATOM 1350 O O . PHE A 1 179 ? -54.032 -15.082 -3.977 1.00 46.44 179 PHE A O 1
ATOM 1357 N N . PRO A 1 180 ? -53.766 -16.483 -5.697 1.00 50.28 180 PRO A N 1
ATOM 1358 C CA . PRO A 1 180 ? -53.120 -17.710 -6.164 1.00 50.28 180 PRO A CA 1
ATOM 1359 C C . PRO A 1 180 ? -51.811 -17.428 -6.933 1.00 50.28 180 PRO A C 1
ATOM 1361 O O . PRO A 1 180 ? -51.535 -16.317 -7.384 1.00 50.28 180 PRO A O 1
ATOM 1364 N N . ASP A 1 181 ? -51.052 -18.503 -7.126 1.00 51.34 181 ASP A N 1
ATOM 1365 C CA . ASP A 1 181 ? -49.958 -18.648 -8.083 1.00 51.34 181 ASP A CA 1
ATOM 1366 C C . ASP A 1 181 ? -50.377 -18.220 -9.505 1.00 51.34 181 ASP A C 1
ATOM 1368 O O . ASP A 1 181 ? -51.425 -18.628 -10.020 1.00 51.34 181 ASP A O 1
ATOM 1372 N N . ARG A 1 182 ? -49.549 -17.395 -10.150 1.00 48.16 182 ARG A N 1
ATOM 1373 C CA . ARG A 1 182 ? -49.614 -17.150 -11.591 1.00 48.16 182 ARG A CA 1
ATOM 1374 C C . ARG A 1 182 ? -48.191 -17.173 -12.142 1.00 48.16 182 ARG A C 1
ATOM 1376 O O . ARG A 1 182 ? -47.474 -16.179 -12.099 1.00 48.16 182 ARG A O 1
ATOM 1383 N N . GLY A 1 183 ? -47.809 -18.345 -12.636 1.00 41.94 183 GLY A N 1
ATOM 1384 C CA . GLY A 1 183 ? -46.588 -18.553 -13.397 1.00 41.94 183 GLY A CA 1
ATOM 1385 C C . GLY A 1 183 ? -46.599 -17.916 -14.791 1.00 41.94 183 GLY A C 1
ATOM 1386 O O . GLY A 1 183 ? -47.556 -17.249 -15.196 1.00 41.94 183 GLY A O 1
ATOM 1387 N N . LYS A 1 184 ? -45.537 -18.281 -15.526 1.00 46.97 184 LYS A N 1
ATOM 1388 C CA . LYS A 1 184 ? -45.109 -17.870 -16.880 1.00 46.97 184 LYS A CA 1
ATOM 1389 C C . LYS A 1 184 ? -44.281 -16.570 -16.848 1.00 46.97 184 LYS A C 1
ATOM 1391 O O . LYS A 1 184 ? -44.674 -15.610 -16.214 1.00 46.97 184 LYS A O 1
ATOM 1396 N N . GLU A 1 185 ? -43.105 -16.458 -17.459 1.00 43.28 185 GLU A N 1
ATOM 1397 C CA . GLU A 1 185 ? -42.605 -17.137 -18.649 1.00 43.28 185 GLU A CA 1
ATOM 1398 C C . GLU A 1 185 ? -41.091 -16.864 -18.804 1.00 43.28 185 GLU A C 1
ATOM 1400 O O . GLU A 1 185 ? -40.651 -15.729 -18.669 1.00 43.28 185 GLU A O 1
ATOM 1405 N N . GLN A 1 186 ? -40.321 -17.930 -19.046 1.00 43.84 186 GLN A N 1
ATOM 1406 C CA . GLN A 1 186 ? -39.267 -18.077 -20.068 1.00 43.84 186 GLN A CA 1
ATOM 1407 C C . GLN A 1 186 ? -38.289 -16.895 -20.314 1.00 43.84 186 GLN A C 1
ATOM 1409 O O . GLN A 1 186 ? -38.665 -15.878 -20.878 1.00 43.84 186 GLN A O 1
ATOM 1414 N N . GLN A 1 187 ? -37.027 -16.987 -19.867 1.00 47.84 187 GLN A N 1
ATOM 1415 C CA . GLN A 1 187 ? -35.843 -17.560 -20.569 1.00 47.84 187 GLN A CA 1
ATOM 1416 C C . GLN A 1 187 ? -34.994 -16.488 -21.318 1.00 47.84 187 GLN A C 1
ATOM 1418 O O . GLN A 1 187 ? -35.498 -15.413 -21.631 1.00 47.84 187 GLN A O 1
ATOM 1423 N N . PRO A 1 188 ? -33.675 -16.719 -21.503 1.00 49.38 188 PRO A N 1
ATOM 1424 C CA . PRO A 1 188 ? -32.642 -15.683 -21.572 1.00 49.38 188 PRO A CA 1
ATOM 1425 C C . PRO A 1 188 ? -32.323 -15.240 -23.004 1.00 49.38 188 PRO A C 1
ATOM 1427 O O . PRO A 1 188 ? -32.425 -16.021 -23.945 1.00 49.38 188 PRO A O 1
ATOM 1430 N N . VAL A 1 189 ? -31.834 -14.009 -23.173 1.00 51.69 189 VAL A N 1
ATOM 1431 C CA . VAL A 1 189 ? -31.270 -13.542 -24.451 1.00 51.69 189 VAL A CA 1
ATOM 1432 C C . VAL A 1 189 ? -29.743 -13.528 -24.410 1.00 51.69 189 VAL A C 1
ATOM 1434 O O . VAL A 1 189 ? -29.101 -12.557 -24.030 1.00 51.69 189 VAL A O 1
ATOM 1437 N N . GLU A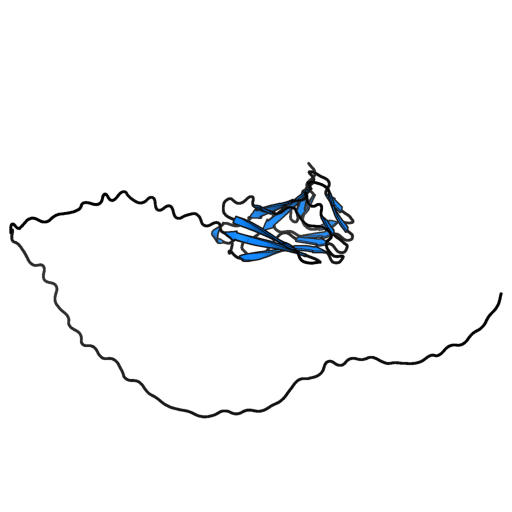 1 190 ? -29.204 -14.682 -24.796 1.00 56.50 190 GLU A N 1
ATOM 1438 C CA . GLU A 1 190 ? -28.231 -14.862 -25.881 1.00 56.50 190 GLU A CA 1
ATOM 1439 C C . GLU A 1 190 ? -26.977 -13.969 -25.943 1.00 56.50 190 GLU A C 1
ATOM 1441 O O . GLU A 1 190 ? -26.968 -12.822 -26.395 1.00 56.50 190 GLU A O 1
ATOM 1446 N N . TYR A 1 191 ? -25.859 -14.628 -25.633 1.00 42.88 191 TYR A N 1
ATOM 1447 C CA . TYR A 1 191 ? -24.489 -14.255 -25.956 1.00 42.88 191 TYR A CA 1
ATOM 1448 C C . TYR A 1 191 ? -24.249 -14.397 -27.470 1.00 42.88 191 TYR A C 1
ATOM 1450 O O . TYR A 1 191 ? -23.881 -15.463 -27.968 1.00 42.88 191 TYR A O 1
ATOM 1458 N N . ARG A 1 192 ? -24.411 -13.316 -28.241 1.00 57.59 192 ARG A N 1
ATOM 1459 C CA . ARG A 1 192 ? -24.018 -13.326 -29.659 1.00 57.59 192 ARG A CA 1
ATOM 1460 C C . ARG A 1 192 ? -22.499 -13.230 -29.815 1.00 57.59 192 ARG A C 1
ATOM 1462 O O . ARG A 1 192 ? -21.931 -12.146 -29.923 1.00 57.59 192 ARG A O 1
ATOM 1469 N N . ARG A 1 193 ? -21.860 -14.397 -29.944 1.00 47.81 193 ARG A N 1
ATOM 1470 C CA . ARG A 1 193 ? -20.599 -14.557 -30.683 1.00 47.81 193 ARG A CA 1
ATOM 1471 C C . ARG A 1 193 ? -20.802 -14.068 -32.122 1.00 47.81 193 ARG A C 1
ATOM 1473 O O . ARG A 1 193 ? -21.587 -14.651 -32.865 1.00 47.81 193 ARG A O 1
ATOM 1480 N N . ARG A 1 194 ? -20.046 -13.055 -32.547 1.00 49.31 194 ARG A N 1
ATOM 1481 C CA . ARG A 1 194 ? -19.719 -12.850 -33.966 1.00 49.31 194 ARG A CA 1
ATOM 1482 C C . ARG A 1 194 ? -18.290 -13.323 -34.198 1.00 49.31 194 ARG A C 1
ATOM 1484 O O . ARG A 1 194 ? -17.335 -12.623 -33.888 1.00 49.31 194 ARG A O 1
ATOM 1491 N N . ALA A 1 195 ? -18.179 -14.525 -34.746 1.00 46.50 195 ALA A N 1
ATOM 1492 C CA . ALA A 1 195 ? -17.041 -14.961 -35.538 1.00 46.50 195 ALA A CA 1
ATOM 1493 C C . ALA A 1 195 ? -17.515 -15.099 -36.994 1.00 46.50 195 ALA A C 1
ATOM 1495 O O . ALA A 1 195 ? -18.680 -15.426 -37.216 1.00 46.50 195 ALA A O 1
ATOM 1496 N N . LEU A 1 196 ? -16.579 -14.904 -37.932 1.00 44.09 196 LEU A N 1
ATOM 1497 C CA . LEU A 1 196 ? -16.645 -15.109 -39.391 1.00 44.09 196 LEU A CA 1
ATOM 1498 C C . LEU A 1 196 ? -17.012 -13.881 -40.246 1.00 44.09 196 LEU A C 1
ATOM 1500 O O . LEU A 1 196 ? -18.175 -13.556 -40.458 1.00 44.09 196 LEU A O 1
ATOM 1504 N N . HIS A 1 197 ? -15.979 -13.244 -40.801 1.00 43.22 197 HIS A N 1
ATOM 1505 C CA . HIS A 1 197 ? -15.627 -13.342 -42.230 1.00 43.22 197 HIS A CA 1
ATOM 1506 C C . HIS A 1 197 ? -14.130 -13.726 -42.239 1.00 43.22 197 HIS A C 1
ATOM 1508 O O . HIS A 1 197 ? -13.345 -13.046 -41.593 1.00 43.22 197 HIS A O 1
ATOM 1514 N N . ALA A 1 198 ? -13.648 -14.892 -42.672 1.00 44.06 198 ALA A N 1
ATOM 1515 C CA . ALA A 1 198 ? -13.824 -15.663 -43.903 1.00 44.06 198 ALA A CA 1
ATOM 1516 C C . ALA A 1 198 ? -13.213 -14.990 -45.152 1.00 44.06 198 ALA A C 1
ATOM 1518 O O . ALA A 1 198 ? -13.725 -13.997 -45.650 1.00 44.06 198 ALA A O 1
ATOM 1519 N N . HIS A 1 199 ? -12.167 -15.661 -45.654 1.00 40.84 199 HIS A N 1
ATOM 1520 C CA . HIS A 1 199 ? -11.594 -15.656 -47.006 1.00 40.84 199 HIS A CA 1
ATOM 1521 C C . HIS A 1 199 ? -10.638 -14.537 -47.451 1.00 40.84 199 HIS A C 1
ATOM 1523 O O . HIS A 1 199 ? -11.050 -13.511 -47.968 1.00 40.84 199 HIS A O 1
ATOM 1529 N N . ALA A 1 200 ? -9.344 -14.884 -47.495 1.00 46.53 200 ALA A N 1
ATOM 1530 C CA . ALA A 1 200 ? -8.623 -14.947 -48.771 1.00 46.53 200 ALA A CA 1
ATOM 1531 C C . ALA A 1 200 ? -7.493 -15.992 -48.700 1.00 46.53 200 ALA A C 1
ATOM 1533 O O . ALA A 1 200 ? -6.596 -15.924 -47.862 1.00 46.53 200 ALA A O 1
ATOM 1534 N N . LYS A 1 201 ? -7.577 -17.001 -49.573 1.00 49.31 201 LYS A N 1
ATOM 1535 C CA . LYS A 1 201 ? -6.503 -17.961 -49.854 1.00 49.31 201 LYS A CA 1
ATOM 1536 C C . LYS A 1 201 ? -5.402 -17.262 -50.675 1.00 49.31 201 LYS A C 1
ATOM 1538 O O . LYS A 1 201 ? -5.700 -16.414 -51.507 1.00 49.31 201 LYS A O 1
ATOM 1543 N N . ARG A 1 202 ? -4.152 -17.671 -50.426 1.00 49.28 202 ARG A N 1
ATOM 1544 C CA . ARG A 1 202 ? -2.891 -17.368 -51.154 1.00 49.28 202 ARG A CA 1
ATOM 1545 C C . ARG A 1 202 ? -2.990 -17.834 -52.636 1.00 49.28 202 ARG A C 1
ATOM 1547 O O . ARG A 1 202 ? -3.864 -18.671 -52.878 1.00 49.28 202 ARG A O 1
ATOM 1554 N N . PRO A 1 203 ? -2.125 -17.412 -53.601 1.00 56.03 203 PRO A N 1
ATOM 1555 C CA . PRO A 1 203 ? -0.706 -17.840 -53.651 1.00 56.03 203 PRO A CA 1
ATOM 1556 C C . PRO A 1 203 ? 0.356 -16.882 -54.285 1.00 56.03 203 PRO A C 1
ATOM 1558 O O . PRO A 1 203 ? 0.064 -16.077 -55.153 1.00 56.03 203 PRO A O 1
ATOM 1561 N N . VAL A 1 204 ? 1.604 -17.064 -53.812 1.00 50.59 204 VAL A N 1
ATOM 1562 C CA . VAL A 1 204 ? 2.935 -17.190 -54.480 1.00 50.59 204 VAL A CA 1
ATOM 1563 C C . VAL A 1 204 ? 3.382 -16.265 -55.642 1.00 50.59 204 VAL A C 1
ATOM 1565 O O . VAL A 1 204 ? 2.848 -16.352 -56.738 1.00 50.59 204 VAL A O 1
ATOM 1568 N N . ALA A 1 205 ? 4.514 -15.567 -55.429 1.00 49.22 205 ALA A N 1
ATOM 1569 C CA . ALA A 1 205 ? 5.719 -15.429 -56.292 1.00 49.22 205 ALA A CA 1
ATOM 1570 C C . ALA A 1 205 ? 6.746 -14.577 -55.490 1.00 49.22 205 ALA A C 1
ATOM 1572 O O . ALA A 1 205 ? 6.336 -13.607 -54.871 1.00 49.22 205 ALA A O 1
ATOM 1573 N N . GLY A 1 206 ? 8.039 -14.859 -55.306 1.00 52.31 206 GLY A N 1
ATOM 1574 C CA . GLY A 1 206 ? 9.009 -15.599 -56.105 1.00 52.31 206 GLY A CA 1
ATOM 1575 C C . GLY A 1 206 ? 9.900 -14.614 -56.873 1.00 52.31 206 GLY A C 1
ATOM 1576 O O . GLY A 1 206 ? 9.512 -14.244 -57.970 1.00 52.31 206 GLY A O 1
ATOM 1577 N N . ALA A 1 207 ? 11.040 -14.195 -56.303 1.00 48.97 207 ALA A N 1
ATOM 1578 C CA . ALA A 1 207 ? 12.261 -13.775 -57.015 1.00 48.97 207 ALA A CA 1
ATOM 1579 C C . ALA A 1 207 ? 13.371 -13.370 -56.017 1.00 48.97 207 ALA A C 1
ATOM 1581 O O . ALA A 1 207 ? 13.188 -12.435 -55.243 1.00 48.97 207 ALA A O 1
ATOM 1582 N N . VAL A 1 208 ? 14.435 -14.185 -56.043 1.00 51.03 208 VAL A N 1
ATOM 1583 C CA . VAL A 1 208 ? 15.886 -13.905 -55.918 1.00 51.03 208 VAL A CA 1
ATOM 1584 C C . VAL A 1 208 ? 16.357 -12.604 -55.272 1.00 51.03 208 VAL A C 1
ATOM 1586 O O . VAL A 1 208 ? 16.062 -11.523 -55.819 1.00 51.03 208 VAL A O 1
#

Secondary structure (DSSP, 8-state):
--EEEESEEESSEEE-TT-EEEETBTBS-EEEESS-EEE-SS-EEEEEE-TTS-B-EEEESS-EEE-TT-EEEEEE-S-GGG--TT-EEEEEEETT-EEE--SEEEESSSSEEEEEEE-SSEEEEEEEE----------------------------------------PPP------------------------------------

Radius of gyration: 34.45 Å; chains: 1; bounding box: 75×33×124 Å

Organism: Enterobacter cloacae (NCBI:txid550)

Sequence (208 aa):
MARWGGNGTLGQTEILSGGHISPGDGDIGTLTLKRYLNFIGESFYDVDIAGDGRSDQLLVLGKTTISNQAKVQVTALDPQTSYKTGQSYRILTSNGGIDGQFAGAISKSAFLDVALKQSTDAVDLTIAQKETGGENPGGENPAVKTRGVRIQEEKTPAVKTRVVRTRRRKPRQRQARDFPDRGKEQQPVEYRRRALHAHAKRPVAGAV

pLDDT: mean 75.56, std 26.03, range [28.09, 98.88]